Protein AF-A0A420TXI8-F1 (afdb_monomer)

Sequence (186 aa):
MAVLDEVPHVTARVRVAGELATEYDPLDDEEAVVKLDKEGTKIPRKVCYIESKSGAEFAIEIVVSDKYQPPNSHDSFIAEVYVDGERRRCKILDVPLSSKALQHEMIIPRTPSPEPSATTSIDASALSLLTESDIRRLALERLRDTQIKNEPSHVKREAEEASQSPRRWKFVRLDDGKEAVDLTDD

Nearest PDB structures (foldseek):
  3gw6-assembly2_C  TM=3.063E-01  e=5.609E+00  Escherichia phage K1F
  3gw6-assembly1_B  TM=3.129E-01  e=8.105E+00  Escherichia phage K1F

Structure (mmCIF, N/CA/C/O backbone):
data_AF-A0A420TXI8-F1
#
_entry.id   AF-A0A420TXI8-F1
#
loop_
_atom_site.group_PDB
_atom_site.id
_atom_site.type_symbol
_atom_site.label_atom_id
_atom_site.label_alt_id
_atom_site.label_comp_id
_atom_site.label_asym_id
_atom_site.label_entity_id
_atom_site.label_seq_id
_atom_site.pdbx_PDB_ins_code
_atom_site.Cartn_x
_atom_site.Cartn_y
_atom_site.Cartn_z
_atom_site.occupancy
_atom_site.B_iso_or_equiv
_atom_site.auth_seq_id
_atom_site.auth_comp_id
_atom_site.auth_asym_id
_atom_site.auth_atom_id
_atom_site.pdbx_PDB_model_num
ATOM 1 N N . MET A 1 1 ? -8.177 0.617 -3.787 1.00 46.66 1 MET A N 1
ATOM 2 C CA . MET A 1 1 ? -7.030 -0.306 -3.746 1.00 46.66 1 MET A CA 1
ATOM 3 C C . MET A 1 1 ? -5.786 0.400 -4.287 1.00 46.66 1 MET A C 1
ATOM 5 O O . MET A 1 1 ? -5.600 0.425 -5.503 1.00 46.66 1 MET A O 1
ATOM 9 N N . ALA A 1 2 ? -4.931 0.953 -3.415 1.00 51.12 2 ALA A N 1
ATOM 10 C CA . ALA A 1 2 ? -3.762 1.760 -3.786 1.00 51.12 2 ALA A CA 1
ATOM 11 C C . ALA A 1 2 ? -2.606 0.834 -4.167 1.00 51.12 2 ALA A C 1
ATOM 13 O O . ALA A 1 2 ? -1.442 1.049 -3.842 1.00 51.12 2 ALA A O 1
ATOM 14 N N . VAL A 1 3 ? -2.963 -0.256 -4.838 1.00 54.12 3 VAL A N 1
ATOM 15 C CA . VAL A 1 3 ? -2.037 -1.201 -5.410 1.00 54.12 3 VAL A CA 1
ATOM 16 C C . VAL A 1 3 ? -1.436 -0.518 -6.617 1.00 54.12 3 VAL A C 1
ATOM 18 O O . VAL A 1 3 ? -2.136 0.003 -7.490 1.00 54.12 3 VAL A O 1
ATOM 21 N N . LEU A 1 4 ? -0.115 -0.477 -6.593 1.00 64.69 4 LEU A N 1
ATOM 22 C CA . LEU A 1 4 ? 0.706 -0.112 -7.719 1.00 64.69 4 LEU A CA 1
ATOM 23 C C . LEU A 1 4 ? 0.706 -1.325 -8.658 1.00 64.69 4 LEU A C 1
ATOM 25 O O . LEU A 1 4 ? 1.579 -2.180 -8.561 1.00 64.69 4 LEU A O 1
ATOM 29 N N . ASP A 1 5 ? -0.308 -1.439 -9.519 1.00 64.69 5 ASP A N 1
ATOM 30 C CA . ASP A 1 5 ? -0.490 -2.617 -10.392 1.00 64.69 5 ASP A CA 1
ATOM 31 C C . ASP A 1 5 ? 0.726 -2.861 -11.308 1.00 64.69 5 ASP A C 1
ATOM 33 O O . ASP A 1 5 ? 0.992 -3.981 -11.737 1.00 64.69 5 ASP A O 1
ATOM 37 N N . GLU A 1 6 ? 1.496 -1.802 -11.562 1.00 69.06 6 GLU A N 1
ATOM 38 C CA . GLU A 1 6 ? 2.726 -1.802 -12.352 1.00 69.06 6 GLU A CA 1
ATOM 39 C C . GLU A 1 6 ? 3.913 -2.522 -11.666 1.00 69.06 6 GLU A C 1
ATOM 41 O O . GLU A 1 6 ? 4.904 -2.799 -12.341 1.00 69.06 6 GLU A O 1
ATOM 46 N N . VAL A 1 7 ? 3.838 -2.862 -10.366 1.00 77.31 7 VAL A N 1
ATOM 47 C CA . VAL A 1 7 ? 4.881 -3.633 -9.653 1.00 77.31 7 VAL A CA 1
ATOM 48 C C . VAL A 1 7 ? 4.298 -4.943 -9.108 1.00 77.31 7 VAL A C 1
ATOM 50 O O . VAL A 1 7 ? 3.746 -4.976 -8.004 1.00 77.31 7 VAL A O 1
ATOM 53 N N . PRO A 1 8 ? 4.433 -6.057 -9.853 1.00 79.94 8 PRO A N 1
ATOM 54 C CA . PRO A 1 8 ? 3.953 -7.360 -9.414 1.00 79.94 8 PRO A CA 1
ATOM 55 C C . PRO A 1 8 ? 4.546 -7.760 -8.061 1.00 79.94 8 PRO A C 1
ATOM 57 O O . PRO A 1 8 ? 5.698 -7.462 -7.758 1.00 79.94 8 PRO A O 1
ATOM 60 N N . HIS A 1 9 ? 3.768 -8.495 -7.264 1.00 83.69 9 HIS A N 1
ATOM 61 C CA . HIS A 1 9 ? 4.177 -9.036 -5.959 1.00 83.69 9 HIS A CA 1
ATOM 62 C C . HIS A 1 9 ? 4.432 -8.002 -4.851 1.00 83.69 9 HIS A C 1
ATOM 64 O O . HIS A 1 9 ? 4.707 -8.409 -3.723 1.00 83.69 9 HIS A O 1
ATOM 70 N N . VAL A 1 10 ? 4.262 -6.706 -5.122 1.00 83.25 10 VAL A N 1
ATOM 71 C CA . VAL A 1 10 ? 4.274 -5.643 -4.114 1.00 83.25 10 VAL A CA 1
ATOM 72 C C . VAL A 1 10 ? 2.895 -5.001 -4.062 1.00 83.25 10 VAL A C 1
ATOM 74 O O . VAL A 1 10 ? 2.328 -4.617 -5.078 1.00 83.25 10 VAL A O 1
ATOM 77 N N . THR A 1 11 ? 2.331 -4.879 -2.866 1.00 84.31 11 THR A N 1
ATOM 78 C CA . THR A 1 11 ? 1.041 -4.210 -2.665 1.00 84.31 11 THR A CA 1
ATOM 79 C C . THR A 1 11 ? 1.148 -3.200 -1.537 1.00 84.31 11 THR A C 1
ATOM 81 O O . THR A 1 11 ? 1.773 -3.476 -0.517 1.00 84.31 11 THR A O 1
ATOM 84 N N . ALA A 1 12 ? 0.527 -2.038 -1.719 1.00 84.75 12 ALA A N 1
ATOM 85 C CA . ALA A 1 12 ? 0.342 -1.036 -0.683 1.00 84.75 12 ALA A CA 1
ATOM 86 C C . ALA A 1 12 ? -1.161 -0.799 -0.501 1.00 84.75 12 ALA A C 1
ATOM 88 O O . ALA A 1 12 ? -1.912 -0.730 -1.475 1.00 84.75 12 ALA A O 1
ATOM 89 N N . ARG A 1 13 ? -1.623 -0.718 0.746 1.00 84.06 13 ARG A N 1
ATOM 90 C CA . ARG A 1 13 ? -3.026 -0.435 1.069 1.00 84.06 13 ARG A CA 1
ATOM 91 C C . ARG A 1 13 ? -3.135 0.423 2.312 1.00 84.06 13 ARG A C 1
ATOM 93 O O . ARG A 1 13 ? -2.302 0.332 3.208 1.00 84.06 13 ARG A O 1
ATOM 100 N N . VAL A 1 14 ? -4.195 1.216 2.374 1.00 86.50 14 VAL A N 1
ATOM 101 C CA . VAL A 1 14 ? -4.518 2.026 3.547 1.00 86.50 14 VAL A CA 1
ATOM 102 C C . VAL A 1 14 ? -5.767 1.466 4.203 1.00 86.50 14 VAL A C 1
ATOM 104 O O . VAL A 1 14 ? -6.730 1.102 3.527 1.00 86.50 14 VAL A O 1
ATOM 107 N N . ARG A 1 15 ? -5.739 1.382 5.528 1.00 87.00 15 ARG A N 1
ATOM 108 C CA . ARG A 1 15 ? -6.895 1.054 6.351 1.00 87.00 15 ARG A CA 1
ATOM 109 C C . ARG A 1 15 ? -7.275 2.237 7.207 1.00 87.00 15 ARG A C 1
ATOM 111 O O . ARG A 1 15 ? -6.387 2.870 7.759 1.00 87.00 15 ARG A O 1
ATOM 118 N N . VAL A 1 16 ? -8.566 2.489 7.362 1.00 87.88 16 VAL A N 1
ATOM 119 C CA . VAL A 1 16 ? -9.116 3.542 8.224 1.00 87.88 16 VAL A CA 1
ATOM 120 C C . VAL A 1 16 ? -10.099 2.883 9.182 1.00 87.88 16 VAL A C 1
ATOM 122 O O . VAL A 1 16 ? -10.986 2.149 8.752 1.00 87.88 16 VAL A O 1
ATOM 125 N N . ALA A 1 17 ? -9.920 3.095 10.487 1.00 86.31 17 ALA A N 1
ATOM 126 C CA . ALA A 1 17 ? -10.651 2.380 11.538 1.00 86.31 17 ALA A CA 1
ATOM 127 C C . ALA A 1 17 ? -10.559 0.838 11.416 1.00 86.31 17 ALA A C 1
ATOM 129 O O . ALA A 1 17 ? -11.496 0.119 11.752 1.00 86.31 17 ALA A O 1
ATOM 130 N N . GLY A 1 18 ? -9.436 0.320 10.902 1.00 82.94 18 GLY A N 1
ATOM 131 C CA . GLY A 1 18 ? -9.201 -1.116 10.693 1.00 82.94 18 GLY A CA 1
ATOM 132 C C . GLY A 1 18 ? -9.816 -1.710 9.416 1.00 82.94 18 GLY A C 1
ATOM 133 O O . GLY A 1 18 ? -9.449 -2.825 9.031 1.00 82.94 18 GLY A O 1
ATOM 134 N N . GLU A 1 19 ? -10.682 -0.972 8.723 1.00 87.00 19 GLU A N 1
ATOM 135 C CA . GLU A 1 19 ? -11.301 -1.373 7.455 1.00 87.00 19 GLU A CA 1
ATOM 136 C C . GLU A 1 19 ? -10.464 -0.904 6.264 1.00 87.00 19 GLU A C 1
ATOM 138 O O . GLU A 1 19 ? -9.793 0.122 6.339 1.00 87.00 19 GLU A O 1
ATOM 143 N N . LEU A 1 20 ? -10.493 -1.648 5.154 1.00 87.19 20 LEU A N 1
ATOM 144 C CA . LEU A 1 20 ? -9.838 -1.223 3.916 1.00 87.19 20 LEU A CA 1
ATOM 145 C C . LEU A 1 20 ? -10.478 0.078 3.420 1.00 87.19 20 LEU A C 1
ATOM 147 O O . LEU A 1 20 ? -11.698 0.148 3.287 1.00 87.19 20 LEU A O 1
ATOM 151 N N . ALA A 1 21 ? -9.658 1.088 3.149 1.00 87.81 21 ALA A N 1
ATOM 152 C CA . ALA A 1 21 ? -10.162 2.398 2.781 1.00 87.81 21 ALA A CA 1
ATOM 153 C C . ALA A 1 21 ? -10.680 2.441 1.332 1.00 87.81 21 ALA A C 1
ATOM 155 O O . ALA A 1 21 ? -10.133 1.785 0.437 1.00 87.81 21 ALA A O 1
ATOM 156 N N . THR A 1 22 ? -11.731 3.233 1.110 1.00 88.94 22 THR A N 1
ATOM 157 C CA . THR A 1 22 ? -12.269 3.528 -0.223 1.00 88.94 22 THR A CA 1
ATOM 158 C C . THR A 1 22 ? -11.335 4.486 -0.950 1.00 88.94 22 THR A C 1
ATOM 160 O O . THR A 1 22 ? -10.858 5.452 -0.354 1.00 88.94 22 THR A O 1
ATOM 163 N N . GLU A 1 23 ? -11.096 4.245 -2.237 1.00 88.50 23 GLU A N 1
ATOM 164 C CA . GLU A 1 23 ? -10.244 5.088 -3.072 1.00 88.50 23 GLU A CA 1
ATOM 165 C C . GLU A 1 23 ? -11.005 5.705 -4.228 1.00 88.50 23 GLU A C 1
ATOM 167 O O . GLU A 1 23 ? -11.898 5.076 -4.796 1.00 88.50 23 GLU A O 1
ATOM 172 N N . TYR A 1 24 ? -10.585 6.910 -4.587 1.00 87.31 24 TYR A N 1
ATOM 173 C CA . TYR A 1 24 ? -11.140 7.692 -5.675 1.00 87.31 24 TYR A CA 1
ATOM 174 C C . TYR A 1 24 ? -10.014 8.163 -6.584 1.00 87.31 24 TYR A C 1
ATOM 176 O O . TYR A 1 24 ? -8.952 8.586 -6.108 1.00 87.31 24 TYR A O 1
ATOM 184 N N . ASP A 1 25 ? -10.253 8.090 -7.888 1.00 85.50 25 ASP A N 1
ATOM 185 C CA . ASP A 1 25 ? -9.328 8.631 -8.871 1.00 85.50 25 ASP A CA 1
ATOM 186 C C . ASP A 1 25 ? -9.242 10.160 -8.730 1.00 85.50 25 ASP A C 1
ATOM 188 O O . ASP A 1 25 ? -10.227 10.810 -8.351 1.00 85.50 25 ASP A O 1
ATOM 192 N N . PRO A 1 26 ? -8.061 10.752 -8.975 1.00 82.69 26 PRO A N 1
ATOM 193 C CA . PRO A 1 26 ? -7.940 12.197 -9.054 1.00 82.69 26 PRO A CA 1
ATOM 194 C C . PRO A 1 26 ? -8.798 12.727 -10.209 1.00 82.69 26 PRO A C 1
ATOM 196 O O . PRO A 1 26 ? -9.009 12.035 -11.202 1.00 82.69 26 PRO A O 1
ATOM 199 N N . LEU A 1 27 ? -9.312 13.951 -10.071 1.00 80.44 27 LEU A N 1
ATOM 200 C CA . LEU A 1 27 ? -10.031 14.612 -11.162 1.00 80.44 27 LEU A CA 1
ATOM 201 C C . LEU A 1 27 ? -9.086 14.764 -12.369 1.00 80.44 27 LEU A C 1
ATOM 203 O O . LEU A 1 27 ? -7.900 15.033 -12.175 1.00 80.44 27 LEU A O 1
ATOM 207 N N . ASP A 1 28 ? -9.621 14.604 -13.587 1.00 68.75 28 ASP A N 1
ATOM 208 C CA . ASP A 1 28 ? -8.886 14.513 -14.870 1.00 68.75 28 ASP A CA 1
ATOM 209 C C . ASP A 1 28 ? -7.894 15.667 -15.151 1.00 68.75 28 ASP A C 1
ATOM 211 O O . ASP A 1 28 ? -7.064 15.571 -16.054 1.00 68.75 28 ASP A O 1
ATOM 215 N N . ASP A 1 29 ? -7.944 16.748 -14.373 1.00 59.34 29 ASP A N 1
ATOM 216 C CA . ASP A 1 29 ? -7.157 17.966 -14.565 1.00 59.34 29 ASP A CA 1
ATOM 217 C C . ASP A 1 29 ? -5.749 17.905 -13.934 1.00 59.34 29 ASP A C 1
ATOM 219 O O . ASP A 1 29 ? -4.924 18.793 -14.164 1.00 59.34 29 ASP A O 1
ATOM 223 N N . GLU A 1 30 ? -5.439 16.874 -13.139 1.00 59.09 30 GLU A N 1
ATOM 224 C CA . GLU A 1 30 ? -4.102 16.692 -12.566 1.00 59.09 30 GLU A CA 1
ATOM 225 C C . GLU A 1 30 ? -3.249 15.781 -13.459 1.00 59.09 30 GLU A C 1
ATOM 227 O O . GLU A 1 30 ? -3.180 14.567 -13.258 1.00 59.09 30 GLU A O 1
ATOM 232 N N . GLU A 1 31 ? -2.554 16.364 -14.447 1.00 56.09 31 GLU A N 1
ATOM 233 C CA . GLU A 1 31 ? -1.541 15.634 -15.216 1.00 56.09 31 GLU A CA 1
ATOM 234 C C . GLU A 1 31 ? -0.536 14.990 -14.249 1.00 56.09 31 GLU A C 1
ATOM 236 O O . GLU A 1 31 ? 0.259 15.657 -13.575 1.00 56.09 31 GLU A O 1
ATOM 241 N N . ALA A 1 32 ? -0.568 13.659 -14.160 1.00 59.66 32 ALA A N 1
ATOM 242 C CA . ALA A 1 32 ? 0.375 12.913 -13.355 1.00 59.66 32 ALA A CA 1
ATOM 243 C C . ALA A 1 32 ? 1.781 13.151 -13.915 1.00 59.66 32 ALA A C 1
ATOM 245 O O . ALA A 1 32 ? 2.172 12.533 -14.902 1.00 59.66 32 ALA A O 1
ATOM 246 N N . VAL A 1 33 ? 2.546 14.041 -13.272 1.00 62.84 33 VAL A N 1
ATOM 247 C CA . VAL A 1 33 ? 3.945 14.314 -13.624 1.00 62.84 33 VAL A CA 1
ATOM 248 C C . VAL A 1 33 ? 4.682 12.984 -13.771 1.00 62.84 33 VAL A C 1
ATOM 250 O O . VAL A 1 33 ? 4.873 12.252 -12.790 1.00 62.84 33 VAL A O 1
ATOM 253 N N . VAL A 1 34 ? 5.057 12.660 -15.010 1.00 67.38 34 VAL A N 1
ATOM 254 C CA . VAL A 1 34 ? 5.761 11.425 -15.344 1.00 67.38 34 VAL A CA 1
ATOM 255 C C . VAL A 1 34 ? 7.185 11.569 -14.832 1.00 67.38 34 VAL A C 1
ATOM 257 O O . VAL A 1 34 ? 7.982 12.337 -15.367 1.00 67.38 34 VAL A O 1
ATOM 260 N 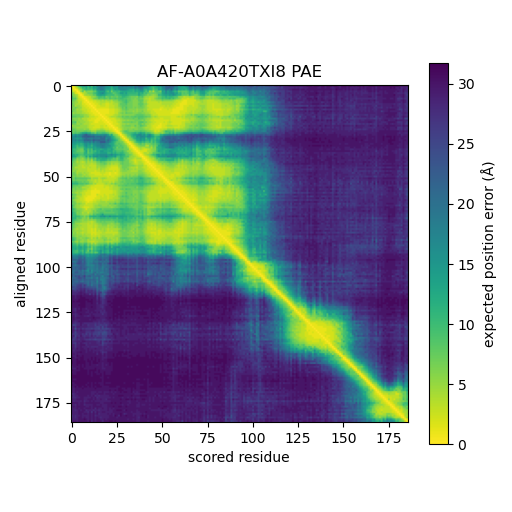N . LYS A 1 35 ? 7.501 10.849 -13.756 1.00 73.62 35 LYS A N 1
ATOM 261 C CA . LYS A 1 35 ? 8.871 10.758 -13.256 1.00 73.62 35 LYS A CA 1
ATOM 262 C C . LYS A 1 35 ? 9.590 9.656 -14.025 1.00 73.62 35 LYS A C 1
ATOM 264 O O . LYS A 1 35 ? 9.131 8.515 -14.039 1.00 73.62 35 LYS A O 1
ATOM 269 N N . LEU A 1 36 ? 10.698 10.021 -14.655 1.00 80.62 36 LEU A N 1
ATOM 270 C CA . LEU A 1 36 ? 11.619 9.083 -15.283 1.00 80.62 36 LEU A CA 1
ATOM 271 C C . LEU A 1 36 ? 12.820 8.858 -14.359 1.00 80.62 36 LEU A C 1
ATOM 273 O O . LEU A 1 36 ? 13.209 9.765 -1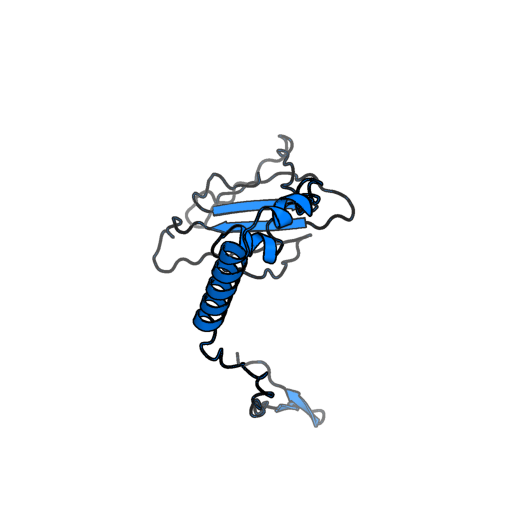3.616 1.00 80.62 36 LEU A O 1
ATOM 277 N N . ASP A 1 37 ? 13.387 7.657 -14.387 1.00 78.69 37 ASP A N 1
ATOM 278 C CA . ASP A 1 37 ? 14.686 7.387 -13.777 1.00 78.69 37 ASP A CA 1
ATOM 279 C C . ASP A 1 37 ? 15.836 7.973 -14.626 1.00 78.69 37 ASP A C 1
ATOM 281 O O . ASP A 1 37 ? 15.621 8.670 -15.622 1.00 78.69 37 ASP A O 1
ATOM 285 N N . LYS A 1 38 ? 17.082 7.723 -14.209 1.00 76.69 38 LYS A N 1
ATOM 286 C CA . LYS A 1 38 ? 18.282 8.235 -14.892 1.00 76.69 38 LYS A CA 1
ATOM 287 C C . LYS A 1 38 ? 18.458 7.657 -16.303 1.00 76.69 38 LYS A C 1
ATOM 289 O O . LYS A 1 38 ? 19.078 8.310 -17.139 1.00 76.69 38 LYS A O 1
ATOM 294 N N . GLU A 1 39 ? 17.897 6.481 -16.561 1.00 80.19 39 GLU A N 1
ATOM 295 C CA . GLU A 1 39 ? 17.899 5.784 -17.848 1.00 80.19 39 GLU A CA 1
ATOM 296 C C . GLU A 1 39 ? 16.697 6.163 -18.736 1.00 80.19 39 GLU A C 1
ATOM 298 O O . GLU A 1 39 ? 16.631 5.747 -19.894 1.00 80.19 39 GLU A O 1
ATOM 303 N N . GLY A 1 40 ? 15.765 6.984 -18.240 1.00 77.38 40 GLY A N 1
ATOM 304 C CA . GLY A 1 40 ? 14.564 7.385 -18.973 1.00 77.38 40 GLY A CA 1
ATOM 305 C C . GLY A 1 40 ? 13.391 6.406 -18.841 1.00 77.38 40 GLY A C 1
ATOM 306 O O . GLY A 1 40 ? 12.410 6.530 -19.574 1.00 77.38 40 GLY A O 1
ATOM 307 N N . THR A 1 41 ? 13.458 5.448 -17.917 1.00 79.00 41 THR A N 1
ATOM 308 C CA . THR A 1 41 ? 12.374 4.507 -17.612 1.00 79.00 41 THR A CA 1
ATOM 309 C C . THR A 1 41 ? 11.316 5.183 -16.749 1.00 79.00 41 THR A C 1
ATOM 311 O O . THR A 1 41 ? 11.631 5.858 -15.768 1.00 79.00 41 THR A O 1
ATOM 314 N N . LYS A 1 42 ? 10.035 4.979 -17.077 1.00 81.06 42 LYS A N 1
ATOM 315 C CA . LYS A 1 42 ? 8.910 5.438 -16.251 1.00 81.06 42 LYS A CA 1
ATOM 316 C C . LYS A 1 42 ? 8.984 4.783 -14.874 1.00 81.06 42 LYS A C 1
ATOM 318 O O . LYS A 1 42 ? 8.933 3.561 -14.778 1.00 81.06 42 LYS A O 1
ATOM 323 N N . ILE A 1 43 ? 9.039 5.597 -13.822 1.00 80.75 43 ILE A N 1
ATOM 324 C CA . ILE A 1 43 ? 8.922 5.123 -12.444 1.00 80.75 43 ILE A CA 1
ATOM 325 C C . ILE A 1 43 ? 7.436 4.874 -12.162 1.00 80.75 43 ILE A C 1
ATOM 327 O O . ILE A 1 43 ? 6.644 5.822 -12.252 1.00 80.75 43 ILE A O 1
ATOM 331 N N . PRO A 1 44 ? 7.041 3.639 -11.804 1.00 80.69 44 PRO A N 1
ATOM 332 C CA . PRO A 1 44 ? 5.667 3.334 -11.449 1.00 80.69 44 PRO A CA 1
ATOM 333 C C . PRO A 1 44 ? 5.134 4.244 -10.346 1.00 80.69 44 PRO A C 1
ATOM 335 O O . PRO A 1 44 ? 5.746 4.396 -9.286 1.00 80.69 44 PRO A O 1
ATOM 338 N N . ARG A 1 45 ? 3.980 4.869 -10.589 1.00 81.12 45 ARG A N 1
ATOM 339 C CA . ARG A 1 45 ? 3.353 5.806 -9.650 1.00 81.12 45 ARG A CA 1
ATOM 340 C C . ARG A 1 45 ? 1.836 5.704 -9.728 1.00 81.12 45 ARG A C 1
ATOM 342 O O . ARG A 1 45 ? 1.273 5.688 -10.816 1.00 81.12 45 ARG A O 1
ATOM 349 N N . LYS A 1 46 ? 1.189 5.731 -8.563 1.00 80.88 46 LYS A N 1
ATOM 350 C CA . LYS A 1 46 ? -0.262 5.857 -8.408 1.00 80.88 46 LYS A CA 1
ATOM 351 C C . LYS A 1 46 ? -0.576 7.024 -7.485 1.00 80.88 46 LYS A C 1
ATOM 353 O O . LYS A 1 46 ? 0.092 7.211 -6.469 1.00 80.88 46 LYS A O 1
ATOM 358 N N . VAL A 1 47 ? -1.564 7.818 -7.872 1.00 84.19 47 VAL A N 1
ATOM 359 C CA . VAL A 1 47 ? -2.103 8.934 -7.092 1.00 84.19 47 VAL A CA 1
ATOM 360 C C . VAL A 1 47 ? -3.598 8.704 -7.001 1.00 84.19 47 VAL A C 1
ATOM 362 O O . VAL A 1 47 ? -4.228 8.451 -8.021 1.00 84.19 47 VAL A O 1
ATOM 365 N N . CYS A 1 48 ? -4.144 8.746 -5.795 1.00 86.00 48 CYS A N 1
ATOM 366 C CA . CYS A 1 48 ? -5.568 8.589 -5.544 1.00 86.00 48 CYS A CA 1
ATOM 367 C C . CYS A 1 48 ? -5.931 9.301 -4.243 1.00 86.00 48 CYS A C 1
ATOM 369 O O . CYS A 1 48 ? -5.081 9.485 -3.365 1.00 86.00 48 CYS A O 1
ATOM 371 N N . TYR A 1 49 ? -7.201 9.653 -4.101 1.00 87.94 49 TYR A N 1
ATOM 372 C CA . TYR A 1 49 ? -7.756 10.107 -2.834 1.00 87.94 49 TYR A CA 1
ATOM 373 C C . TYR A 1 49 ? -8.294 8.923 -2.048 1.00 87.94 49 TYR A C 1
ATOM 375 O O . TYR A 1 49 ? -8.776 7.951 -2.624 1.00 87.94 49 TYR A O 1
ATOM 383 N N . ILE A 1 50 ? -8.212 9.010 -0.724 1.00 87.88 50 ILE A N 1
ATOM 384 C CA . ILE A 1 50 ? -8.675 7.968 0.187 1.00 87.88 50 ILE A CA 1
ATOM 385 C C . ILE A 1 50 ? -9.727 8.568 1.109 1.00 87.88 50 ILE A C 1
ATOM 387 O O . ILE A 1 50 ? -9.514 9.639 1.682 1.00 87.88 50 ILE A O 1
ATOM 391 N N . GLU A 1 51 ? -10.856 7.880 1.261 1.00 88.81 51 GLU A N 1
ATOM 392 C CA . GLU A 1 51 ? -11.881 8.277 2.222 1.00 88.81 51 GLU A CA 1
ATOM 393 C C . GLU A 1 51 ? -11.327 8.210 3.646 1.00 88.81 51 GLU A C 1
ATOM 395 O O . GLU A 1 51 ? -10.850 7.165 4.094 1.00 88.81 51 GLU A O 1
ATOM 400 N N . SER A 1 52 ? -11.407 9.321 4.374 1.00 86.12 52 SER A N 1
ATOM 401 C CA . SER A 1 52 ? -10.985 9.393 5.771 1.00 86.12 52 SER A CA 1
ATOM 402 C C . SER A 1 52 ? -12.186 9.503 6.708 1.00 86.12 52 SER A C 1
ATOM 404 O O . SER A 1 52 ? -13.264 9.964 6.334 1.00 86.12 52 SER A O 1
ATOM 406 N N . LYS A 1 53 ? -11.995 9.079 7.960 1.00 89.38 53 LYS A N 1
ATOM 407 C CA . LYS A 1 53 ? -12.969 9.239 9.046 1.00 89.38 53 LYS A CA 1
ATOM 408 C C . LYS A 1 53 ? -12.311 10.078 10.139 1.00 89.38 53 LYS A C 1
ATOM 410 O O . LYS A 1 53 ? -11.258 9.710 10.655 1.00 89.38 53 LYS A O 1
ATOM 415 N N . SER A 1 54 ? -12.909 11.220 10.480 1.00 91.44 54 SER A N 1
ATOM 416 C CA . SER A 1 54 ? -12.345 12.132 11.483 1.00 91.44 54 SER A CA 1
ATOM 417 C C . SER A 1 54 ? -12.178 11.437 12.837 1.00 91.44 54 SER A C 1
ATOM 419 O O . SER A 1 54 ? -13.107 10.799 13.326 1.00 91.44 54 SER A O 1
ATOM 421 N N . GLY A 1 55 ? -10.997 11.579 13.445 1.00 88.75 55 GLY A N 1
ATOM 422 C CA . GLY A 1 55 ? -10.656 10.955 14.728 1.00 88.75 55 GLY A CA 1
ATOM 423 C C . GLY A 1 55 ? -10.394 9.446 14.666 1.00 88.75 55 GLY A C 1
ATOM 424 O O . GLY A 1 55 ? -10.111 8.852 15.703 1.00 88.75 55 GLY A O 1
ATOM 425 N N . ALA A 1 56 ? -10.472 8.822 13.487 1.00 88.06 56 ALA A N 1
ATOM 426 C CA . ALA A 1 56 ? -10.136 7.416 13.318 1.00 88.06 56 ALA A CA 1
ATOM 427 C C . ALA A 1 56 ? -8.637 7.224 13.067 1.00 88.06 56 ALA A C 1
ATOM 429 O O . ALA A 1 56 ? -8.003 7.992 12.342 1.00 88.06 56 ALA A O 1
ATOM 430 N N . GLU A 1 57 ? -8.086 6.148 13.620 1.00 87.81 57 GLU A N 1
ATOM 431 C CA . GLU A 1 57 ? -6.734 5.707 13.294 1.00 87.81 57 GLU A CA 1
ATOM 432 C C . GLU A 1 57 ? -6.685 5.120 11.881 1.00 87.81 57 GLU A C 1
ATOM 434 O O . GLU A 1 57 ? -7.649 4.509 11.402 1.00 87.81 57 GLU A O 1
ATOM 439 N N . PHE A 1 58 ? -5.539 5.277 11.224 1.00 86.81 58 PHE A N 1
ATOM 440 C CA . PHE A 1 58 ? -5.269 4.652 9.940 1.00 86.81 58 PHE A CA 1
ATOM 441 C C . PHE A 1 58 ? -3.961 3.865 9.974 1.00 86.81 58 PHE A C 1
ATOM 443 O O . PHE A 1 58 ? -3.054 4.165 10.749 1.00 86.81 58 PHE A O 1
ATOM 450 N N . ALA A 1 59 ? -3.862 2.862 9.108 1.00 85.50 59 ALA A N 1
ATOM 451 C CA . ALA A 1 59 ? -2.663 2.057 8.921 1.00 85.50 59 ALA A CA 1
ATOM 452 C C . ALA A 1 59 ? -2.310 1.982 7.436 1.00 85.50 59 ALA A C 1
ATOM 454 O O . ALA A 1 59 ? -3.189 1.816 6.592 1.00 85.50 59 ALA A O 1
ATOM 455 N N . ILE A 1 60 ? -1.021 2.086 7.123 1.00 85.19 60 ILE A N 1
ATOM 456 C CA . ILE A 1 60 ? -0.484 1.847 5.781 1.00 85.19 60 ILE A CA 1
ATOM 457 C C . ILE A 1 60 ? 0.192 0.481 5.821 1.00 85.19 60 ILE A C 1
ATOM 459 O O . ILE A 1 60 ? 1.146 0.274 6.568 1.00 85.19 60 ILE A O 1
ATOM 463 N N . GLU A 1 61 ? -0.317 -0.455 5.032 1.00 82.88 61 GLU A N 1
ATOM 464 C CA . GLU A 1 61 ? 0.187 -1.819 4.956 1.00 82.88 61 GLU A CA 1
ATOM 465 C C . GLU A 1 61 ? 0.866 -2.035 3.612 1.00 82.88 61 GLU A C 1
ATOM 467 O O . GLU A 1 61 ? 0.243 -1.892 2.559 1.00 82.88 61 GLU A O 1
ATOM 472 N N . ILE A 1 62 ? 2.143 -2.402 3.665 1.00 83.50 62 ILE A N 1
ATOM 473 C CA . ILE A 1 62 ? 2.953 -2.730 2.497 1.00 83.50 62 ILE A CA 1
ATOM 474 C C . ILE A 1 62 ? 3.305 -4.206 2.605 1.00 83.50 62 ILE A C 1
ATOM 476 O O . ILE A 1 62 ? 3.885 -4.637 3.600 1.00 83.50 62 ILE A O 1
ATOM 480 N N . VAL A 1 63 ? 2.923 -4.984 1.598 1.00 83.88 63 VAL A N 1
ATOM 481 C CA . VAL A 1 63 ? 3.165 -6.425 1.548 1.00 83.88 63 VAL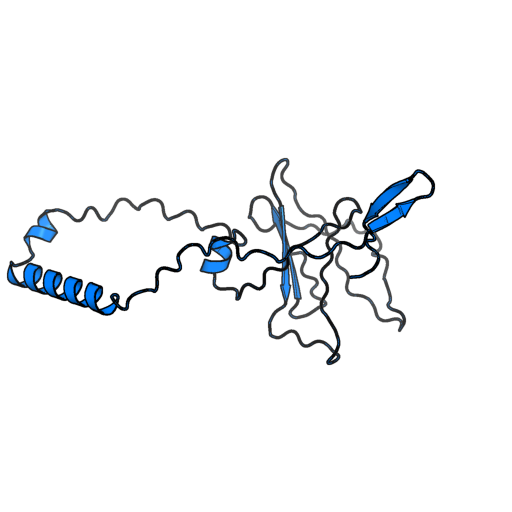 A CA 1
ATOM 482 C C . VAL A 1 63 ? 3.991 -6.734 0.313 1.00 83.88 63 VAL A C 1
ATOM 484 O O . VAL A 1 63 ? 3.566 -6.451 -0.808 1.00 83.88 63 VAL A O 1
ATOM 487 N N . VAL A 1 64 ? 5.150 -7.346 0.539 1.00 83.88 64 VAL A N 1
ATOM 488 C CA . VAL A 1 64 ? 6.018 -7.906 -0.498 1.00 83.88 64 VAL A CA 1
ATOM 489 C C . VAL A 1 64 ? 5.876 -9.422 -0.432 1.00 83.88 64 VAL A C 1
ATOM 491 O O . VAL A 1 64 ? 6.116 -10.026 0.612 1.00 83.88 64 VAL A O 1
ATOM 494 N N . SER A 1 65 ? 5.421 -10.041 -1.518 1.00 83.94 65 SER A N 1
ATOM 495 C CA . SER A 1 65 ? 5.327 -11.499 -1.605 1.00 83.94 65 SER A CA 1
ATOM 496 C C . SER A 1 65 ? 6.716 -12.110 -1.764 1.00 83.94 65 SER A C 1
ATOM 498 O O . SER A 1 65 ? 7.586 -11.562 -2.429 1.00 83.94 65 SER A O 1
ATOM 500 N N . ASP A 1 66 ? 6.877 -13.307 -1.213 1.00 82.44 66 ASP A N 1
ATOM 501 C CA . ASP A 1 66 ? 7.991 -14.236 -1.431 1.00 82.44 66 ASP A CA 1
ATOM 502 C C . ASP A 1 66 ? 8.332 -14.508 -2.909 1.00 82.44 66 ASP A C 1
ATOM 504 O O . ASP A 1 66 ? 9.453 -14.893 -3.230 1.00 82.44 66 ASP A O 1
ATOM 508 N N . LYS A 1 67 ? 7.375 -14.304 -3.819 1.00 85.50 67 LYS A N 1
ATOM 509 C CA . LYS A 1 67 ? 7.562 -14.434 -5.269 1.00 85.50 67 LYS A CA 1
ATOM 510 C C . LYS A 1 67 ? 8.219 -13.213 -5.906 1.00 85.50 67 LYS A C 1
ATOM 512 O O . LYS A 1 67 ? 8.579 -13.279 -7.079 1.00 85.50 67 LYS A O 1
ATOM 517 N N . TYR A 1 68 ? 8.344 -12.107 -5.176 1.00 84.44 68 TYR A N 1
ATOM 518 C CA . TYR A 1 68 ? 9.045 -10.931 -5.665 1.00 84.44 68 TYR A CA 1
ATOM 519 C C . TYR A 1 68 ? 10.527 -11.265 -5.855 1.00 84.44 68 TYR A C 1
ATOM 521 O O . TYR A 1 68 ? 11.226 -11.605 -4.902 1.00 84.44 68 TYR A O 1
ATOM 529 N N . GLN A 1 69 ? 10.998 -11.167 -7.096 1.00 81.88 69 GLN A N 1
ATOM 530 C CA . GLN A 1 69 ? 12.405 -11.343 -7.430 1.00 81.88 69 GLN A CA 1
ATOM 531 C C . GLN A 1 69 ? 12.996 -9.980 -7.786 1.00 81.88 69 GLN A C 1
ATOM 533 O O . GLN A 1 69 ? 12.586 -9.402 -8.797 1.00 81.88 69 GLN A O 1
ATOM 538 N N . PRO A 1 70 ? 13.928 -9.443 -6.977 1.00 80.31 70 PRO A N 1
ATOM 539 C CA . PRO A 1 70 ? 14.647 -8.243 -7.363 1.00 80.31 70 PRO A CA 1
ATOM 540 C C . PRO A 1 70 ? 15.397 -8.468 -8.689 1.00 80.31 70 PRO A C 1
ATOM 542 O O . PRO A 1 70 ? 15.931 -9.562 -8.895 1.00 80.31 70 PRO A O 1
ATOM 545 N N . PRO A 1 71 ? 15.471 -7.459 -9.577 1.00 80.38 71 PRO A N 1
ATOM 546 C CA . PRO A 1 71 ? 16.187 -7.573 -10.847 1.00 80.38 71 PRO A CA 1
ATOM 547 C C . PRO A 1 71 ? 17.661 -7.968 -10.685 1.00 80.38 71 PRO A C 1
ATOM 549 O O . PRO A 1 71 ? 18.168 -8.760 -11.480 1.00 80.38 71 PRO A O 1
ATOM 552 N N . ASN A 1 72 ? 18.337 -7.457 -9.648 1.00 81.50 72 ASN A N 1
ATOM 553 C CA . ASN A 1 72 ? 19.728 -7.785 -9.339 1.00 81.50 72 ASN A CA 1
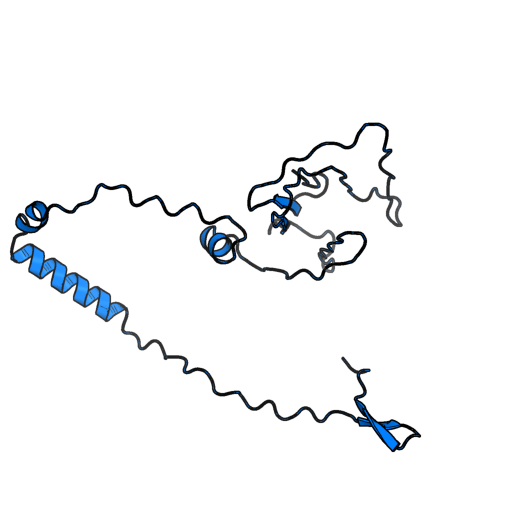ATOM 554 C C . ASN A 1 72 ? 19.888 -8.412 -7.948 1.00 81.50 72 ASN A C 1
ATOM 556 O O . ASN A 1 72 ? 19.142 -8.136 -7.011 1.00 81.50 72 ASN A O 1
ATOM 560 N N . SER A 1 73 ? 20.952 -9.202 -7.777 1.00 79.25 73 SER A N 1
ATOM 561 C CA . SER A 1 73 ? 21.275 -9.921 -6.532 1.00 79.25 73 SER A CA 1
ATOM 562 C C . SER A 1 73 ? 21.610 -9.030 -5.330 1.00 79.25 73 SER A C 1
ATOM 564 O O . SER A 1 73 ? 21.730 -9.533 -4.215 1.00 79.25 73 SER A O 1
ATOM 566 N N . HIS A 1 74 ? 21.802 -7.731 -5.552 1.00 81.19 74 HIS A N 1
ATOM 567 C CA . HIS A 1 74 ? 22.138 -6.748 -4.520 1.00 81.19 74 HIS A CA 1
ATOM 568 C C . HIS A 1 74 ? 21.083 -5.650 -4.383 1.00 81.19 74 HIS A C 1
ATOM 570 O O . HIS A 1 74 ? 21.308 -4.684 -3.652 1.00 81.19 74 HIS A O 1
ATOM 576 N N . ASP A 1 75 ? 19.946 -5.788 -5.065 1.00 81.81 75 ASP A N 1
ATOM 577 C CA . ASP A 1 75 ? 18.865 -4.829 -4.907 1.00 81.81 75 ASP A CA 1
ATOM 578 C C . ASP A 1 75 ? 18.192 -5.037 -3.549 1.00 81.81 75 ASP A C 1
ATOM 580 O O . ASP A 1 75 ? 17.991 -6.160 -3.076 1.00 81.81 75 ASP A O 1
ATOM 584 N N . SER A 1 76 ? 17.839 -3.926 -2.915 1.00 76.56 76 SER A N 1
ATOM 585 C CA . SER A 1 76 ? 17.136 -3.899 -1.641 1.00 76.56 76 SER A CA 1
ATOM 586 C C . SER A 1 76 ? 15.753 -3.284 -1.812 1.00 76.56 76 SER A C 1
ATOM 588 O O . SER A 1 76 ? 15.516 -2.449 -2.686 1.00 76.56 76 SER A O 1
ATOM 590 N N . PHE A 1 77 ? 14.819 -3.712 -0.966 1.00 78.88 77 PHE A N 1
ATOM 591 C CA . PHE A 1 77 ? 13.500 -3.103 -0.876 1.00 78.88 77 PHE A CA 1
ATOM 592 C C . PHE A 1 77 ? 13.478 -2.121 0.292 1.00 78.88 77 PHE A C 1
ATOM 594 O O . PHE A 1 77 ? 13.799 -2.485 1.425 1.00 78.88 77 PHE A O 1
ATOM 601 N N . ILE A 1 78 ? 13.079 -0.883 0.018 1.00 82.06 78 ILE A N 1
ATOM 602 C CA . ILE A 1 78 ? 12.932 0.166 1.025 1.00 82.06 78 ILE A CA 1
ATOM 603 C C . ILE A 1 78 ? 11.512 0.716 0.916 1.00 82.06 78 ILE A C 1
ATOM 605 O O . ILE A 1 78 ? 11.054 1.066 -0.169 1.00 82.06 78 ILE A O 1
ATOM 609 N N . ALA A 1 79 ? 10.825 0.799 2.052 1.00 82.50 79 ALA A N 1
ATOM 610 C CA . ALA A 1 79 ? 9.538 1.464 2.171 1.00 82.50 79 ALA A CA 1
ATOM 611 C C . ALA A 1 79 ? 9.697 2.736 3.004 1.00 82.50 79 ALA A C 1
ATOM 613 O O . ALA A 1 79 ? 10.145 2.683 4.150 1.00 82.50 79 ALA A O 1
ATOM 614 N N . GLU A 1 80 ? 9.294 3.870 2.438 1.00 86.88 80 GLU A N 1
ATOM 615 C CA . GLU A 1 80 ? 9.288 5.160 3.120 1.00 86.88 80 GLU A CA 1
ATOM 616 C C . GLU A 1 80 ? 7.874 5.730 3.123 1.00 86.88 80 GLU A C 1
ATOM 618 O O . GLU A 1 80 ? 7.187 5.746 2.102 1.00 86.88 80 GLU A O 1
ATOM 623 N N . VAL A 1 81 ? 7.435 6.204 4.286 1.00 86.25 81 VAL A N 1
ATOM 624 C CA . VAL A 1 81 ? 6.110 6.796 4.461 1.00 86.25 81 VAL A CA 1
ATOM 625 C C . VAL A 1 81 ? 6.278 8.258 4.829 1.00 86.25 81 VAL A C 1
ATOM 627 O O . VAL A 1 81 ? 7.022 8.591 5.752 1.00 86.25 81 VAL A O 1
ATOM 630 N N . TYR A 1 82 ? 5.555 9.123 4.126 1.00 89.00 82 TYR A N 1
ATOM 631 C CA . TYR A 1 82 ? 5.508 10.554 4.388 1.00 89.00 82 TYR A CA 1
ATOM 632 C C . TYR A 1 82 ? 4.078 10.952 4.736 1.00 89.00 82 TYR A C 1
ATOM 634 O O . TYR A 1 82 ? 3.142 10.559 4.043 1.00 89.00 82 TYR A O 1
ATOM 642 N N . VAL A 1 83 ? 3.917 11.726 5.805 1.00 87.31 83 VAL A N 1
ATOM 643 C CA . VAL A 1 83 ? 2.632 12.298 6.226 1.00 87.31 83 VAL A CA 1
ATOM 644 C C . VAL A 1 83 ? 2.842 13.796 6.368 1.00 87.31 83 VAL A C 1
ATOM 646 O O . VAL A 1 83 ? 3.769 14.211 7.059 1.00 87.31 83 VAL A O 1
ATOM 649 N N . ASP A 1 84 ? 2.028 14.590 5.677 1.00 89.25 84 ASP A N 1
ATOM 650 C CA . ASP A 1 84 ? 2.135 16.057 5.634 1.00 89.25 84 ASP A CA 1
ATOM 651 C C . ASP A 1 84 ? 3.524 16.563 5.198 1.00 89.25 84 ASP A C 1
ATOM 653 O O . ASP A 1 84 ? 4.025 17.580 5.665 1.00 89.25 84 ASP A O 1
ATOM 657 N N . GLY A 1 85 ? 4.181 15.818 4.303 1.00 88.56 85 GLY A N 1
ATOM 658 C CA . GLY A 1 85 ? 5.535 16.118 3.827 1.00 88.56 85 GLY A CA 1
ATOM 659 C C . GLY A 1 85 ? 6.659 15.666 4.766 1.00 88.56 85 GLY A C 1
ATOM 660 O O . GLY A 1 85 ? 7.824 15.699 4.375 1.00 88.56 85 GLY A O 1
ATOM 661 N N . GLU A 1 86 ? 6.344 15.172 5.965 1.00 91.12 86 GLU A N 1
ATOM 662 C CA . GLU A 1 86 ? 7.337 14.670 6.912 1.00 91.12 86 GLU A CA 1
ATOM 663 C C . GLU A 1 86 ? 7.504 13.154 6.830 1.00 91.12 86 GLU A C 1
ATOM 665 O O . GLU A 1 86 ? 6.534 12.394 6.883 1.00 91.12 86 GLU A O 1
ATOM 670 N N . ARG A 1 87 ? 8.759 12.693 6.788 1.00 88.56 87 ARG A N 1
ATOM 671 C CA . ARG A 1 87 ? 9.072 11.262 6.821 1.00 88.56 87 ARG A CA 1
ATOM 672 C C . ARG A 1 87 ? 8.719 10.675 8.186 1.00 88.56 87 ARG A C 1
ATOM 674 O O . ARG A 1 87 ? 9.235 11.105 9.220 1.00 88.56 87 ARG A O 1
ATOM 681 N N . ARG A 1 88 ? 7.881 9.644 8.197 1.00 87.50 88 ARG A N 1
ATOM 682 C CA . ARG A 1 88 ? 7.534 8.879 9.396 1.00 87.50 88 ARG A CA 1
ATOM 683 C C . ARG A 1 88 ? 8.426 7.647 9.492 1.00 87.50 88 ARG A C 1
ATOM 685 O O . ARG A 1 88 ? 8.678 6.960 8.506 1.00 87.50 88 ARG A O 1
ATOM 692 N N . ARG A 1 89 ? 8.924 7.363 10.699 1.00 74.44 89 ARG A N 1
ATOM 693 C CA . ARG A 1 89 ? 9.649 6.116 10.967 1.00 74.44 89 ARG A CA 1
ATOM 694 C C . ARG A 1 89 ? 8.644 4.972 11.037 1.00 74.44 89 ARG A C 1
ATOM 696 O O . ARG A 1 89 ? 7.767 4.978 11.894 1.00 74.44 89 ARG A O 1
ATOM 703 N N . CYS A 1 90 ? 8.792 4.002 10.149 1.00 66.75 90 CYS A N 1
ATOM 704 C CA . CYS A 1 90 ? 8.003 2.778 10.125 1.00 66.75 90 CYS A CA 1
ATOM 705 C C . CYS A 1 90 ? 8.748 1.634 10.830 1.00 66.75 90 CYS A C 1
ATOM 707 O O . CYS A 1 90 ? 9.978 1.571 10.812 1.00 66.75 90 CYS A O 1
ATOM 709 N N . LYS A 1 91 ? 7.997 0.730 11.467 1.00 66.75 91 LYS A N 1
ATOM 710 C CA . LYS A 1 91 ? 8.515 -0.558 11.945 1.00 66.75 91 LYS A CA 1
ATOM 711 C C . LYS A 1 91 ? 8.243 -1.603 10.869 1.00 66.75 91 LYS A C 1
ATOM 713 O O . LYS A 1 91 ? 7.107 -1.721 10.419 1.00 66.75 91 LYS A O 1
ATOM 718 N N . ILE A 1 92 ? 9.272 -2.344 10.471 1.00 65.31 92 ILE A N 1
ATOM 719 C CA . ILE A 1 92 ? 9.113 -3.498 9.585 1.00 65.31 92 ILE A CA 1
ATOM 720 C C . ILE A 1 92 ? 8.658 -4.666 10.454 1.00 65.31 92 ILE A C 1
ATOM 722 O O . ILE A 1 92 ? 9.326 -5.012 11.428 1.00 65.31 92 ILE A O 1
ATOM 726 N N . LEU A 1 93 ? 7.506 -5.238 10.121 1.00 63.59 93 LEU A N 1
ATOM 727 C CA . LEU A 1 93 ? 6.992 -6.432 10.776 1.00 63.59 93 LEU A CA 1
ATOM 728 C C . LEU A 1 93 ? 7.268 -7.618 9.851 1.00 63.59 93 LEU A C 1
ATOM 730 O O . LEU A 1 93 ? 6.614 -7.762 8.821 1.00 63.59 93 LEU A O 1
ATOM 734 N N . ASP A 1 94 ? 8.253 -8.443 10.203 1.00 55.44 94 ASP A N 1
ATOM 735 C CA . ASP A 1 94 ? 8.544 -9.693 9.495 1.00 55.44 94 ASP A CA 1
ATOM 736 C C . ASP A 1 94 ? 7.605 -10.790 10.012 1.00 55.44 94 ASP A C 1
ATOM 738 O O . ASP A 1 94 ? 7.950 -11.607 10.868 1.00 55.44 94 ASP A O 1
ATOM 742 N N . VAL A 1 95 ? 6.340 -10.713 9.592 1.00 56.34 95 VAL A N 1
ATOM 743 C CA . VAL A 1 95 ? 5.306 -11.668 9.997 1.00 56.34 95 VAL A CA 1
ATOM 744 C C . VAL A 1 95 ? 5.055 -12.625 8.835 1.00 56.34 95 VAL A C 1
ATOM 746 O O . VAL A 1 95 ? 4.495 -12.193 7.823 1.00 56.34 95 VAL A O 1
ATOM 749 N N . PRO A 1 96 ? 5.368 -13.933 8.951 1.00 51.00 96 PRO A N 1
ATOM 750 C CA . PRO A 1 96 ? 4.761 -14.909 8.061 1.00 51.00 96 PRO A CA 1
ATOM 751 C C . PRO A 1 96 ? 3.250 -14.787 8.266 1.00 51.00 96 PRO A C 1
ATOM 753 O O . PRO A 1 96 ? 2.771 -14.925 9.393 1.00 51.00 96 PRO A O 1
ATOM 756 N N . LEU A 1 97 ? 2.519 -14.444 7.201 1.00 55.84 97 LEU A N 1
ATOM 757 C CA . LEU A 1 97 ? 1.094 -14.084 7.200 1.00 55.84 97 LEU A CA 1
ATOM 758 C C . LEU A 1 97 ? 0.191 -15.280 7.591 1.00 55.84 97 LEU A C 1
ATOM 760 O O . LEU A 1 97 ? -0.663 -15.723 6.830 1.00 55.84 97 LEU A O 1
ATOM 764 N N . SER A 1 98 ? 0.350 -15.830 8.792 1.00 58.28 98 SER A N 1
ATOM 765 C CA . SER A 1 98 ? -0.677 -16.627 9.447 1.00 58.28 98 SER A CA 1
ATOM 766 C C . SER A 1 98 ? -1.742 -15.662 9.947 1.00 58.28 98 SER A C 1
ATOM 768 O O . SER A 1 98 ? -1.445 -14.745 10.716 1.00 58.28 98 SER A O 1
ATOM 770 N N . SER A 1 99 ? -2.998 -15.879 9.547 1.00 60.25 99 SER A N 1
ATOM 771 C CA . SER A 1 99 ? -4.144 -15.048 9.950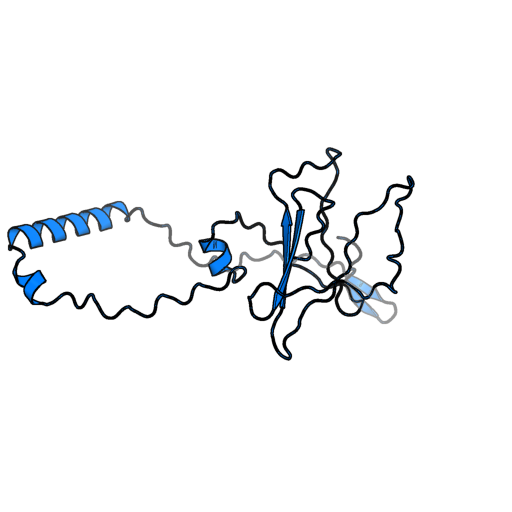 1.00 60.25 99 SER A CA 1
ATOM 772 C C . SER A 1 99 ? -4.194 -14.792 11.462 1.00 60.25 99 SER A C 1
ATOM 774 O O . SER A 1 99 ? -4.620 -13.723 11.884 1.00 60.25 99 SER A O 1
ATOM 776 N N . LYS A 1 100 ? -3.740 -15.745 12.287 1.00 57.06 100 LYS A N 1
ATOM 777 C CA . LYS A 1 100 ? -3.690 -15.597 13.749 1.00 57.06 100 LYS A CA 1
ATOM 778 C C . LYS A 1 100 ? -2.621 -14.612 14.226 1.00 57.06 100 LYS A C 1
ATOM 780 O O . LYS A 1 100 ? -2.886 -13.860 15.157 1.00 57.06 100 LYS A O 1
ATOM 785 N N . ALA A 1 101 ? -1.438 -14.610 13.613 1.00 58.19 101 ALA A N 1
ATOM 786 C CA . ALA A 1 101 ? -0.358 -13.698 13.991 1.00 58.19 101 ALA A CA 1
ATOM 787 C C . ALA A 1 101 ? -0.736 -12.246 13.660 1.00 58.19 101 ALA A C 1
ATOM 789 O O . ALA A 1 101 ? -0.594 -11.357 14.491 1.00 58.19 101 ALA A O 1
ATOM 790 N N . LEU A 1 102 ? -1.355 -12.032 12.497 1.00 61.91 102 LEU A N 1
ATOM 791 C CA . LEU A 1 102 ? -1.829 -10.715 12.064 1.00 61.91 102 LEU A CA 1
ATOM 792 C C . LEU A 1 102 ? -2.998 -10.184 12.907 1.00 61.91 102 LEU A C 1
ATOM 794 O O . LEU A 1 102 ? -3.115 -8.978 13.095 1.00 61.91 102 LEU A O 1
ATOM 798 N N . GLN A 1 103 ? -3.854 -11.069 13.426 1.00 61.03 103 GLN A N 1
ATOM 799 C CA . GLN A 1 103 ? -4.901 -10.710 14.390 1.00 61.03 103 GLN A CA 1
ATOM 800 C C . GLN A 1 103 ? -4.344 -10.393 15.784 1.00 61.03 103 GLN A C 1
ATOM 802 O O . GLN A 1 103 ? -4.933 -9.605 16.531 1.00 61.03 103 GLN A O 1
ATOM 807 N N . HIS A 1 104 ? -3.235 -11.029 16.174 1.00 57.22 104 HIS A N 1
ATOM 808 C CA . HIS A 1 104 ? -2.574 -10.749 17.446 1.00 57.22 104 HIS A CA 1
ATOM 809 C C . HIS A 1 104 ? -1.903 -9.373 17.421 1.00 57.22 104 HIS A C 1
ATOM 811 O O . HIS A 1 104 ? -2.155 -8.577 18.322 1.00 57.22 104 HIS A O 1
ATOM 817 N N . GLU A 1 105 ? -1.176 -9.084 16.339 1.00 60.81 105 GLU A N 1
ATOM 818 C CA . GLU A 1 105 ? -0.490 -7.813 16.054 1.00 60.81 105 GLU A CA 1
ATOM 819 C C . GLU A 1 105 ? -1.436 -6.696 15.558 1.00 60.81 105 GLU A C 1
ATOM 821 O O . GLU A 1 105 ? -0.981 -5.627 15.168 1.00 60.81 105 GLU A O 1
ATOM 826 N N . MET A 1 106 ? -2.758 -6.927 15.554 1.00 57.41 106 MET A N 1
ATOM 827 C CA . MET A 1 106 ? -3.798 -5.954 15.162 1.00 57.41 106 MET A CA 1
ATOM 828 C C . MET A 1 106 ? -3.706 -5.418 13.716 1.00 57.41 106 MET A C 1
ATOM 830 O O . MET A 1 106 ? -4.344 -4.425 13.379 1.00 57.41 106 MET A O 1
ATOM 834 N N . ILE A 1 107 ? -2.982 -6.102 12.830 1.00 63.12 107 ILE A N 1
ATOM 835 C CA . ILE A 1 107 ? -2.908 -5.795 11.389 1.00 63.12 107 ILE A CA 1
ATOM 836 C C . ILE A 1 107 ? -4.215 -6.220 10.691 1.00 63.12 107 ILE A C 1
ATOM 838 O O . ILE A 1 107 ? -4.759 -5.552 9.810 1.00 63.12 107 ILE A O 1
ATOM 842 N N . ILE A 1 108 ? -4.786 -7.347 11.115 1.00 57.88 108 ILE A N 1
ATOM 843 C CA . ILE A 1 108 ? -6.147 -7.745 10.745 1.00 57.88 108 ILE A CA 1
ATOM 844 C C . ILE A 1 108 ? -7.036 -7.473 11.963 1.00 57.88 108 ILE A C 1
ATOM 846 O O . ILE A 1 108 ? -6.715 -7.992 13.036 1.00 57.88 108 ILE A O 1
ATOM 850 N N . PRO A 1 109 ? -8.137 -6.701 11.831 1.00 53.00 109 PRO A N 1
ATOM 851 C CA . PRO A 1 109 ? -9.146 -6.582 12.865 1.00 53.00 109 PRO A CA 1
ATOM 852 C C . PRO A 1 109 ? -9.463 -7.969 13.382 1.00 53.00 109 PRO A C 1
ATOM 854 O O . PRO A 1 109 ? -9.737 -8.885 12.599 1.00 53.00 109 PRO A O 1
ATOM 857 N N . ARG A 1 110 ? -9.392 -8.146 14.699 1.00 51.38 110 ARG A N 1
ATOM 858 C CA . ARG A 1 110 ? -9.882 -9.383 15.290 1.00 51.38 110 ARG A CA 1
ATOM 859 C C . ARG A 1 110 ? -11.316 -9.522 14.815 1.00 51.38 110 ARG A C 1
ATOM 861 O O . ARG A 1 110 ? -12.115 -8.609 15.021 1.00 51.38 110 ARG A O 1
ATOM 868 N N . THR A 1 111 ? -11.615 -10.635 14.143 1.00 58.12 111 THR A N 1
ATOM 869 C CA . THR A 1 111 ? -13.007 -11.015 13.920 1.00 58.12 111 THR A CA 1
ATOM 870 C C . THR A 1 111 ? -13.679 -10.868 15.277 1.00 58.12 111 THR A C 1
ATOM 872 O O . THR A 1 111 ? -13.107 -11.407 16.238 1.00 58.12 111 THR A O 1
ATOM 875 N N . PRO A 1 112 ? -14.780 -10.098 15.402 1.00 53.69 112 PRO A N 1
ATOM 876 C CA . PRO A 1 112 ? -15.477 -10.014 16.672 1.00 53.69 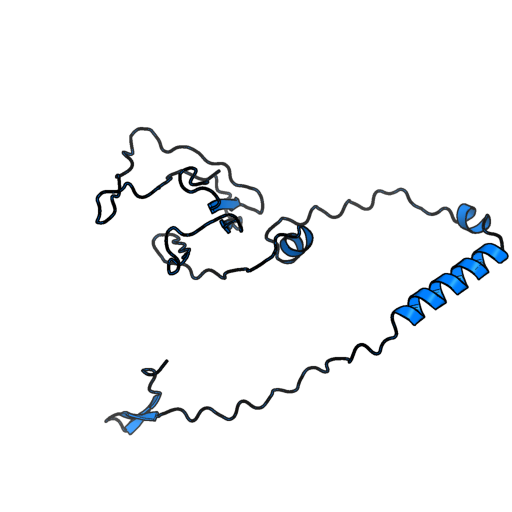112 PRO A CA 1
ATOM 877 C C . PRO A 1 112 ? -15.656 -11.453 17.124 1.00 53.69 112 PRO A C 1
ATOM 879 O O . PRO A 1 112 ? -16.121 -12.287 16.339 1.00 53.69 112 PRO A O 1
ATOM 882 N N . SER A 1 113 ? -15.116 -11.767 18.310 1.00 47.78 113 SER A N 1
ATOM 883 C CA . SER A 1 113 ? -15.275 -13.094 18.894 1.00 47.78 113 SER A CA 1
ATOM 884 C C . SER A 1 113 ? -16.744 -13.420 18.714 1.00 47.78 113 SER A C 1
ATOM 886 O O . SER A 1 113 ? -17.537 -12.559 19.111 1.00 47.78 113 SER A O 1
ATOM 888 N N . PRO A 1 114 ? -17.104 -14.544 18.057 1.00 50.03 114 PRO A N 1
ATOM 889 C CA . PRO A 1 114 ? -18.503 -14.866 17.849 1.00 50.03 114 PRO A CA 1
ATOM 890 C C . PRO A 1 114 ? -19.170 -14.652 19.195 1.00 50.03 114 PRO A C 1
ATOM 892 O O . PRO A 1 114 ? -18.703 -15.211 20.198 1.00 50.03 114 PRO A O 1
ATOM 895 N N . GLU A 1 115 ? -20.141 -13.730 19.232 1.00 49.56 115 GLU A N 1
ATOM 896 C CA . GLU A 1 115 ? -20.960 -13.545 20.420 1.00 49.56 115 GLU A CA 1
ATOM 897 C C . GLU A 1 115 ? -21.336 -14.952 20.845 1.00 49.56 115 GLU A C 1
ATOM 899 O O . GLU A 1 115 ? -21.713 -15.724 19.951 1.00 49.56 115 GLU A O 1
ATOM 904 N N . PRO A 1 116 ? -21.097 -15.335 22.114 1.00 48.78 116 PRO A N 1
ATOM 905 C CA . PRO A 1 116 ? -21.258 -16.709 22.544 1.00 48.78 116 PRO A CA 1
ATOM 906 C C . PRO A 1 116 ? -22.659 -17.110 22.130 1.00 48.78 116 PRO A C 1
ATOM 908 O O . PRO A 1 116 ? -23.638 -16.669 22.729 1.00 48.78 116 PRO A O 1
ATOM 911 N N . SER A 1 117 ? -22.743 -17.856 21.025 1.00 45.22 117 SER A N 1
ATOM 912 C CA . SER A 1 117 ? -24.014 -18.256 20.469 1.00 45.22 117 SER A CA 1
ATOM 913 C C . SER A 1 117 ? -24.594 -19.093 21.577 1.00 45.22 117 SER A C 1
ATOM 915 O O . SER A 1 117 ? -23.995 -20.091 21.988 1.00 45.22 117 SER A O 1
ATOM 917 N N . ALA A 1 118 ? -25.661 -18.574 22.167 1.00 50.75 118 ALA A N 1
ATOM 918 C CA . ALA A 1 118 ? -26.329 -19.161 23.298 1.00 50.75 118 ALA A CA 1
ATOM 919 C C . ALA A 1 118 ? -26.964 -20.477 22.844 1.00 50.75 118 ALA A C 1
ATOM 921 O O . ALA A 1 118 ? -28.157 -20.519 22.612 1.00 50.75 118 ALA A O 1
ATOM 922 N N . THR A 1 119 ? -26.156 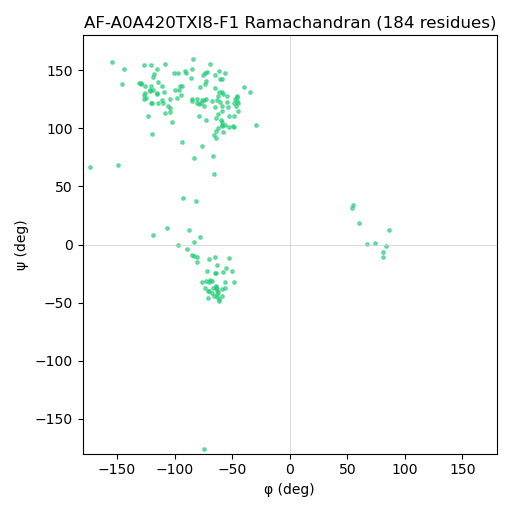-21.525 22.674 1.00 47.03 119 THR A N 1
ATOM 923 C CA . THR A 1 119 ? -26.548 -22.920 22.441 1.00 47.03 119 THR A CA 1
ATOM 924 C C . THR A 1 119 ? -25.305 -23.815 22.471 1.00 47.03 119 THR A C 1
ATOM 926 O O . THR A 1 119 ? -24.913 -24.412 21.479 1.00 47.03 119 THR A O 1
ATOM 929 N N . THR A 1 120 ? -24.688 -23.920 23.639 1.00 48.97 120 THR A N 1
ATOM 930 C CA . THR A 1 120 ? -24.419 -25.229 24.252 1.00 48.97 120 THR A CA 1
ATOM 931 C C . THR A 1 120 ? -24.463 -24.994 25.750 1.00 48.97 120 THR A C 1
ATOM 933 O O . THR A 1 120 ? -23.454 -25.059 26.448 1.00 48.97 120 THR A O 1
ATOM 936 N N . SER A 1 121 ? -25.657 -24.694 26.268 1.00 48.78 121 SER A N 1
ATOM 937 C CA . SER A 1 121 ? -25.975 -25.232 27.583 1.00 48.78 121 SER A CA 1
ATOM 938 C C . SER A 1 121 ? -25.854 -26.740 27.409 1.00 48.78 121 SER A C 1
ATOM 940 O O . SER A 1 121 ? -26.741 -27.362 26.829 1.00 48.78 121 SER A O 1
ATOM 942 N N . ILE A 1 122 ? -24.703 -27.303 27.779 1.00 59.16 122 ILE A N 1
ATOM 943 C CA . ILE A 1 122 ? -24.616 -28.734 28.026 1.00 59.16 122 ILE A CA 1
ATOM 944 C C . ILE A 1 122 ? -25.640 -28.945 29.129 1.00 59.16 122 ILE A C 1
ATOM 946 O O . ILE A 1 122 ? -25.465 -28.497 30.263 1.00 59.16 122 ILE A O 1
ATOM 950 N N . ASP A 1 123 ? -26.783 -29.477 28.734 1.00 57.78 123 ASP A N 1
ATOM 951 C CA . ASP A 1 123 ? -27.848 -29.834 29.631 1.00 57.78 123 ASP A CA 1
ATOM 952 C C . ASP A 1 123 ? -27.251 -30.828 30.630 1.00 57.78 123 ASP A C 1
ATOM 954 O O . ASP A 1 123 ? -26.583 -31.797 30.267 1.00 57.78 123 ASP A O 1
ATOM 958 N N . ALA A 1 124 ? -27.439 -30.584 31.925 1.00 58.59 124 ALA A N 1
ATOM 959 C CA . ALA A 1 124 ? -26.947 -31.495 32.959 1.00 58.59 124 ALA A CA 1
ATOM 960 C C . ALA A 1 124 ? -27.472 -32.941 32.754 1.00 58.59 124 ALA A C 1
ATOM 962 O O . ALA A 1 124 ? -26.865 -33.907 33.222 1.00 58.59 124 ALA A O 1
ATOM 963 N N . SER A 1 125 ? -28.564 -33.099 31.995 1.00 59.00 125 SER A N 1
ATOM 964 C CA . SER A 1 125 ? -29.102 -34.370 31.509 1.00 59.00 125 SER A CA 1
ATOM 965 C C . SER A 1 125 ? -28.180 -35.123 30.540 1.00 59.00 125 SER A C 1
ATOM 967 O O . SER A 1 125 ? -28.087 -36.341 30.673 1.00 59.00 125 SER A O 1
ATOM 969 N N . ALA A 1 126 ? -27.430 -34.469 29.645 1.00 59.31 126 ALA A N 1
ATOM 970 C CA . ALA A 1 126 ? -26.461 -35.161 28.784 1.00 59.31 126 ALA A CA 1
ATOM 971 C C . ALA A 1 126 ? -25.260 -35.706 29.570 1.00 59.31 126 ALA A C 1
ATOM 973 O O . ALA A 1 126 ? -24.721 -36.758 29.227 1.00 59.31 126 ALA A O 1
ATOM 974 N N . LEU A 1 127 ? -24.876 -35.047 30.669 1.00 57.84 127 LEU A N 1
ATOM 975 C CA . LEU A 1 127 ? -23.842 -35.555 31.580 1.00 57.84 127 LEU A CA 1
ATOM 976 C C . LEU A 1 127 ? -24.325 -36.755 32.411 1.00 57.84 127 LEU A C 1
ATOM 978 O O . LEU A 1 127 ? -23.506 -37.559 32.849 1.00 57.84 127 LEU A O 1
ATOM 982 N N . SER A 1 128 ? -25.641 -36.899 32.593 1.00 66.94 128 SER A N 1
ATOM 983 C CA . SER A 1 128 ? -26.258 -38.010 33.336 1.00 66.94 128 SER A CA 1
ATOM 984 C C . SER A 1 128 ? -26.386 -39.298 32.510 1.00 66.94 128 SER A C 1
ATOM 986 O O . SER A 1 128 ? -26.622 -40.363 33.073 1.00 66.94 128 SER A O 1
ATOM 988 N N . LEU A 1 129 ? -26.228 -39.218 31.182 1.00 72.81 129 LEU A N 1
ATOM 989 C CA . LEU A 1 129 ? -26.226 -40.373 30.272 1.00 72.81 129 LEU A CA 1
ATOM 990 C C . LEU A 1 129 ? -24.860 -41.074 30.196 1.00 72.81 129 LEU A C 1
ATOM 992 O O . LEU A 1 129 ? -24.755 -42.152 29.612 1.00 72.81 129 LEU A O 1
ATOM 996 N N . LEU A 1 130 ? -23.814 -40.474 30.770 1.00 77.94 130 LEU A N 1
ATOM 997 C CA . LEU A 1 130 ? -22.491 -41.083 30.830 1.00 77.94 130 LEU A CA 1
ATOM 998 C C . LEU A 1 130 ? -22.478 -42.170 31.901 1.00 77.94 130 LEU A C 1
ATOM 1000 O O . LEU A 1 130 ? -22.764 -41.919 33.073 1.00 77.94 130 LEU A O 1
ATOM 1004 N N . THR A 1 131 ? -22.104 -43.385 31.506 1.00 83.50 131 THR A N 1
ATOM 1005 C CA . THR A 1 131 ? -21.891 -44.458 32.477 1.00 83.50 131 THR A CA 1
ATOM 1006 C C . THR A 1 131 ? -20.650 -44.161 33.320 1.00 83.50 131 THR A C 1
ATOM 1008 O O . THR A 1 131 ? -19.727 -43.468 32.885 1.00 83.50 131 THR A O 1
ATOM 1011 N N . GLU A 1 132 ? -20.574 -44.720 34.528 1.00 85.06 132 GLU A N 1
ATOM 1012 C CA . GLU A 1 132 ? -19.403 -44.550 35.401 1.00 85.06 132 GLU A CA 1
ATOM 1013 C C . GLU A 1 132 ? -18.096 -45.008 34.717 1.00 85.06 132 GLU A C 1
ATOM 1015 O O . GLU A 1 132 ? -17.028 -44.421 34.905 1.00 85.06 132 GLU A O 1
ATOM 1020 N N . SER A 1 133 ? -18.194 -46.017 33.852 1.00 83.31 133 SER A N 1
ATOM 1021 C CA . SER A 1 133 ? -17.131 -46.488 32.961 1.00 83.31 133 SER A CA 1
ATOM 1022 C C . SER A 1 133 ? -16.628 -45.405 32.001 1.00 83.31 133 SER A C 1
ATOM 1024 O O . SER A 1 133 ? -15.415 -45.250 31.842 1.00 83.31 133 SER A O 1
ATOM 1026 N N . ASP A 1 134 ? -17.529 -44.634 31.390 1.00 85.69 134 ASP A N 1
ATOM 1027 C CA . ASP A 1 134 ? -17.171 -43.569 30.447 1.00 85.69 134 ASP A CA 1
ATOM 1028 C C . ASP A 1 134 ? -16.505 -42.394 31.155 1.00 85.69 134 ASP A C 1
ATOM 1030 O O . ASP A 1 134 ? -15.495 -41.874 30.680 1.00 85.69 134 ASP A O 1
ATOM 1034 N N . ILE A 1 135 ? -17.009 -42.036 32.338 1.00 88.06 135 ILE A N 1
ATOM 1035 C CA . ILE A 1 135 ? -16.419 -40.993 33.183 1.00 88.06 135 ILE A CA 1
ATOM 1036 C C . ILE A 1 135 ? -14.991 -41.385 33.584 1.00 88.06 135 ILE A C 1
ATOM 1038 O O . ILE A 1 135 ? -14.063 -40.586 33.438 1.00 88.06 135 ILE A O 1
ATOM 1042 N N . ARG A 1 136 ? -14.778 -42.632 34.032 1.00 88.00 136 ARG A N 1
ATOM 1043 C CA . ARG A 1 136 ? -13.439 -43.138 34.387 1.00 88.00 136 ARG A CA 1
ATOM 1044 C C . ARG A 1 136 ? -12.492 -43.161 33.189 1.00 88.00 136 ARG A C 1
ATOM 1046 O O . ARG A 1 136 ? -11.329 -42.784 33.332 1.00 88.00 136 ARG A O 1
ATOM 1053 N N . ARG A 1 137 ? -12.975 -43.571 32.012 1.00 90.00 137 ARG A N 1
ATOM 1054 C CA . ARG A 1 137 ? -12.183 -43.579 30.773 1.00 90.00 137 ARG A CA 1
ATOM 1055 C C . ARG A 1 137 ? -11.724 -42.171 30.397 1.00 90.00 137 ARG A C 1
ATOM 1057 O O . ARG A 1 137 ? -10.533 -41.971 30.175 1.00 90.00 137 ARG A O 1
ATOM 1064 N N . LEU A 1 138 ? -12.642 -41.204 30.403 1.00 89.00 138 LEU A N 1
ATOM 1065 C CA . LEU A 1 138 ? -12.349 -39.801 30.096 1.00 89.00 138 LEU A CA 1
ATOM 1066 C C . LEU A 1 138 ? -11.380 -39.180 31.113 1.00 89.00 138 LEU A C 1
ATOM 1068 O O . LEU A 1 138 ? -10.474 -38.441 30.732 1.00 89.00 138 LEU A O 1
ATOM 1072 N N . ALA A 1 139 ? -11.524 -39.505 32.402 1.00 87.44 139 ALA A N 1
ATOM 1073 C CA . ALA A 1 139 ? -10.606 -39.038 33.440 1.00 87.44 139 ALA A CA 1
ATOM 1074 C C . ALA A 1 139 ? -9.171 -39.558 33.226 1.00 87.44 139 ALA A C 1
ATOM 1076 O O . ALA A 1 139 ? -8.211 -38.794 33.337 1.00 87.44 139 ALA A O 1
ATOM 1077 N N . LEU A 1 140 ? -9.017 -40.839 32.869 1.00 86.12 140 LEU A N 1
ATOM 1078 C CA . LEU A 1 140 ? -7.710 -41.433 32.562 1.00 86.12 140 LEU A CA 1
ATOM 1079 C C . LEU A 1 140 ? -7.079 -40.847 31.294 1.00 86.12 140 LEU A C 1
ATOM 1081 O O . LEU A 1 140 ? -5.864 -40.656 31.251 1.00 86.12 140 LEU A O 1
ATOM 1085 N N . GLU A 1 141 ? -7.883 -40.551 30.276 1.00 83.44 141 GLU A N 1
ATOM 1086 C CA . GLU A 1 141 ? -7.425 -39.915 29.038 1.00 83.44 141 GLU A CA 1
ATOM 1087 C C . GLU A 1 141 ? -6.864 -38.510 29.308 1.00 83.44 141 GLU A C 1
ATOM 1089 O O . GLU A 1 141 ? -5.736 -38.210 28.919 1.00 83.44 141 GLU A O 1
ATOM 1094 N N . ARG A 1 142 ? -7.562 -37.696 30.114 1.00 83.44 142 ARG A N 1
ATOM 1095 C CA . ARG A 1 142 ? -7.084 -36.357 30.509 1.00 83.44 142 ARG A CA 1
ATOM 1096 C C . ARG A 1 142 ? -5.807 -36.391 31.344 1.00 83.44 142 ARG A C 1
ATOM 1098 O O . ARG A 1 142 ? -4.953 -35.524 31.176 1.00 83.44 142 ARG A O 1
ATOM 1105 N N . LEU A 1 143 ? -5.645 -37.395 32.208 1.00 77.06 143 LEU A N 1
ATOM 1106 C CA . LEU A 1 143 ? -4.403 -37.586 32.962 1.00 77.06 143 LEU A CA 1
ATOM 1107 C C . LEU A 1 143 ? -3.215 -37.898 32.037 1.00 77.06 143 LEU A C 1
ATOM 1109 O O . LEU A 1 143 ? -2.118 -37.383 32.260 1.00 77.06 143 LEU A O 1
ATOM 1113 N N . ARG A 1 144 ? -3.422 -38.678 30.968 1.00 74.00 144 ARG A N 1
ATOM 1114 C CA . ARG A 1 144 ? -2.376 -38.946 29.965 1.00 74.00 144 ARG A CA 1
ATOM 1115 C C . ARG A 1 144 ? -1.997 -37.685 29.193 1.00 74.00 144 ARG A C 1
ATOM 1117 O O . ARG A 1 144 ? -0.807 -37.401 29.083 1.00 74.00 144 ARG A O 1
ATOM 1124 N N . ASP A 1 145 ? -2.977 -36.894 28.762 1.00 66.94 145 ASP A N 1
ATOM 1125 C CA . ASP A 1 145 ? -2.729 -35.622 28.068 1.00 66.94 145 ASP A CA 1
ATOM 1126 C C . ASP A 1 145 ? -1.904 -34.647 28.922 1.00 66.94 145 ASP A C 1
ATOM 1128 O O . ASP A 1 145 ? -1.004 -33.973 28.418 1.00 66.94 145 ASP A O 1
ATOM 1132 N N . THR A 1 146 ? -2.156 -34.605 30.237 1.00 60.44 146 THR A N 1
ATOM 1133 C CA . THR A 1 146 ? -1.362 -33.777 31.159 1.00 60.44 146 THR A CA 1
ATOM 1134 C C . THR A 1 146 ? 0.059 -34.294 31.372 1.00 60.44 146 THR A C 1
ATOM 1136 O O . THR A 1 146 ? 0.971 -33.489 31.537 1.00 60.44 146 THR A O 1
ATOM 1139 N N . GLN A 1 147 ? 0.288 -35.611 31.325 1.00 60.16 147 GLN A N 1
ATOM 1140 C CA . GLN A 1 147 ? 1.639 -36.162 31.468 1.00 60.16 147 GLN A CA 1
ATOM 1141 C C . GLN A 1 147 ? 2.491 -35.997 30.207 1.00 60.16 147 GLN A C 1
ATOM 1143 O O . GLN A 1 147 ? 3.689 -35.763 30.326 1.00 60.16 147 GLN A O 1
ATOM 1148 N N . ILE A 1 148 ? 1.887 -36.025 29.015 1.00 57.84 148 ILE A N 1
ATOM 1149 C CA . ILE A 1 148 ? 2.598 -35.801 27.741 1.00 57.84 148 ILE A CA 1
ATOM 1150 C C . ILE A 1 148 ? 3.163 -34.370 27.653 1.00 57.84 148 ILE A C 1
ATOM 1152 O O . ILE A 1 148 ? 4.149 -34.132 26.960 1.00 57.84 148 ILE A O 1
ATOM 1156 N N . LYS A 1 149 ? 2.577 -33.413 28.384 1.00 53.75 149 LYS A N 1
ATOM 1157 C CA . LYS A 1 149 ? 3.008 -32.007 28.401 1.00 53.75 149 LYS A CA 1
ATOM 1158 C C . LYS A 1 149 ? 3.936 -31.636 29.567 1.00 53.75 149 LYS A C 1
ATOM 1160 O O . LYS A 1 149 ? 4.367 -30.490 29.630 1.00 53.75 149 LYS A O 1
ATOM 1165 N N . ASN A 1 150 ? 4.257 -32.585 30.451 1.00 50.50 150 ASN A N 1
ATOM 1166 C CA . ASN A 1 150 ? 5.167 -32.400 31.588 1.00 50.50 150 ASN A CA 1
ATOM 1167 C C . ASN A 1 150 ? 6.622 -32.783 31.248 1.00 50.50 150 ASN A C 1
ATOM 1169 O O . ASN A 1 150 ? 7.334 -33.347 32.075 1.00 50.50 150 ASN A O 1
ATOM 1173 N N . GLU A 1 151 ? 7.098 -32.443 30.051 1.00 50.12 151 GLU A N 1
ATOM 1174 C CA . GLU A 1 151 ? 8.514 -32.081 29.932 1.00 50.12 151 GLU A CA 1
ATOM 1175 C C . GLU A 1 151 ? 8.694 -30.789 30.743 1.00 50.12 151 GLU A C 1
ATOM 1177 O O . GLU A 1 151 ? 7.840 -29.900 30.638 1.00 50.12 151 GLU A O 1
ATOM 1182 N N . PRO A 1 152 ? 9.734 -30.658 31.585 1.00 47.19 152 PRO A N 1
ATOM 1183 C CA . PRO A 1 152 ? 9.946 -29.445 32.349 1.00 47.19 152 PRO A CA 1
ATOM 1184 C C . PRO A 1 152 ? 10.218 -28.331 31.345 1.00 47.19 152 PRO A C 1
ATOM 1186 O O . PRO A 1 152 ? 11.340 -28.161 30.870 1.00 47.19 152 PRO A O 1
ATOM 1189 N N . SER A 1 153 ? 9.186 -27.556 31.011 1.00 47.34 153 SER A N 1
ATOM 1190 C CA . SER A 1 153 ? 9.373 -26.255 30.400 1.00 47.34 153 SER A CA 1
ATOM 1191 C C . SER A 1 153 ? 10.263 -25.511 31.373 1.00 47.34 153 SER A C 1
ATOM 1193 O O . SER A 1 153 ? 9.819 -25.131 32.458 1.00 47.34 153 SER A O 1
ATOM 1195 N N . HIS A 1 154 ? 11.542 -25.420 31.021 1.00 42.78 154 HIS A N 1
ATOM 1196 C CA . HIS A 1 154 ? 12.531 -24.629 31.711 1.00 42.78 154 HIS A CA 1
ATOM 1197 C C . HIS A 1 154 ? 11.882 -23.261 31.865 1.00 42.78 154 HIS A C 1
ATOM 1199 O O . HIS A 1 154 ? 11.730 -22.531 30.883 1.00 42.78 154 HIS A O 1
ATOM 1205 N N . VAL A 1 155 ? 11.378 -22.971 33.067 1.00 49.31 155 VAL A N 1
ATOM 1206 C CA . VAL A 1 155 ? 10.868 -21.654 33.402 1.00 49.31 155 VAL A CA 1
ATOM 1207 C C . VAL A 1 155 ? 12.074 -20.769 33.174 1.00 49.31 155 VAL A C 1
ATOM 1209 O O . VAL A 1 155 ? 13.033 -20.795 33.948 1.00 49.31 155 VAL A O 1
ATOM 1212 N N . LYS A 1 156 ? 12.085 -20.060 32.043 1.00 44.22 156 LYS A N 1
ATOM 1213 C CA . LYS A 1 156 ? 12.972 -18.930 31.856 1.00 44.22 156 LYS A CA 1
ATOM 1214 C C . LYS A 1 156 ? 12.506 -17.942 32.909 1.00 44.22 156 LYS A C 1
ATOM 1216 O O . LYS A 1 156 ? 11.554 -17.201 32.698 1.00 44.22 156 LYS A O 1
ATOM 1221 N N . ARG A 1 157 ? 13.137 -18.039 34.082 1.00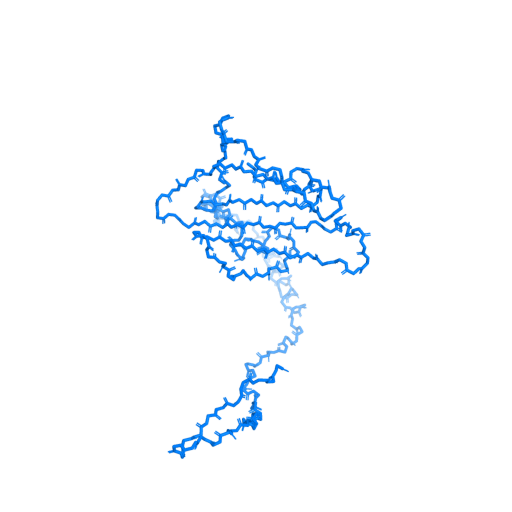 49.16 157 ARG A N 1
ATOM 1222 C CA . ARG A 1 157 ? 13.266 -16.933 35.019 1.00 49.16 157 ARG A CA 1
ATOM 1223 C C . ARG A 1 157 ? 13.537 -15.698 34.170 1.00 49.16 157 ARG A C 1
ATOM 1225 O O . ARG A 1 157 ? 14.318 -15.786 33.217 1.00 49.16 157 ARG A O 1
ATOM 1232 N N . GLU A 1 158 ? 12.869 -14.598 34.487 1.00 44.91 158 GLU A N 1
ATOM 1233 C CA . GLU A 1 158 ? 13.325 -13.288 34.046 1.00 44.91 158 GLU A CA 1
ATOM 1234 C C . GLU A 1 158 ? 14.830 -13.254 34.307 1.00 44.91 158 GLU A C 1
ATOM 1236 O O . GLU A 1 158 ? 15.278 -13.461 35.437 1.00 44.91 158 GLU A O 1
ATOM 1241 N N . ALA A 1 159 ? 15.612 -13.176 33.231 1.00 41.12 159 ALA A N 1
ATOM 1242 C CA . ALA A 1 159 ? 17.029 -12.959 33.375 1.00 41.12 159 ALA A CA 1
ATOM 1243 C C . ALA A 1 159 ? 17.138 -11.579 34.013 1.00 41.12 159 ALA A C 1
ATOM 1245 O O . ALA A 1 159 ? 16.807 -10.580 33.371 1.00 41.12 159 ALA A O 1
ATOM 1246 N N . GLU A 1 160 ? 17.530 -11.564 35.289 1.00 45.69 160 GLU A N 1
ATOM 1247 C CA . GLU A 1 160 ? 18.154 -10.413 35.924 1.00 45.69 160 GLU A CA 1
ATOM 1248 C C . GLU A 1 160 ? 19.022 -9.715 34.884 1.00 45.69 160 GLU A C 1
ATOM 1250 O O . GLU A 1 160 ? 19.762 -10.389 34.158 1.00 45.69 160 GLU A O 1
ATOM 1255 N N . GLU A 1 161 ? 18.861 -8.391 34.796 1.00 48.78 161 GLU A N 1
ATOM 1256 C CA . GLU A 1 161 ? 19.672 -7.487 33.989 1.00 48.78 161 GLU A CA 1
ATOM 1257 C C . GLU A 1 161 ? 21.084 -8.046 33.843 1.00 48.78 161 GLU A C 1
ATOM 1259 O O . GLU A 1 161 ? 21.898 -7.990 34.767 1.00 48.78 161 GLU A O 1
ATOM 1264 N N . ALA A 1 162 ? 21.367 -8.619 32.670 1.00 39.56 162 ALA A N 1
ATOM 1265 C CA . ALA A 1 162 ? 22.732 -8.887 32.285 1.00 39.56 162 ALA A CA 1
ATOM 1266 C C . ALA A 1 162 ? 23.400 -7.518 32.297 1.00 39.56 162 ALA A C 1
ATOM 1268 O O . ALA A 1 162 ? 23.101 -6.671 31.451 1.00 39.56 162 ALA A O 1
ATOM 1269 N N . SER A 1 163 ? 24.214 -7.298 33.326 1.00 49.62 163 SER A N 1
ATOM 1270 C CA . SER A 1 163 ? 24.982 -6.093 33.555 1.00 49.62 163 SER A CA 1
ATOM 1271 C C . SER A 1 163 ? 25.688 -5.747 32.256 1.00 49.62 163 SER A C 1
ATOM 1273 O O . SER A 1 163 ? 26.683 -6.362 31.867 1.00 49.62 163 SER A O 1
ATOM 1275 N N . GLN A 1 164 ? 25.129 -4.774 31.536 1.00 46.75 164 GLN A N 1
ATOM 1276 C CA . GLN A 1 164 ? 25.843 -4.146 30.448 1.00 46.75 164 GLN A CA 1
ATOM 1277 C C . GLN A 1 164 ? 27.078 -3.558 31.110 1.00 46.75 164 GLN A C 1
ATOM 1279 O O . GLN A 1 164 ? 26.983 -2.601 31.878 1.00 46.75 164 GLN A O 1
ATOM 1284 N N . SER A 1 165 ? 28.235 -4.177 30.872 1.00 51.62 165 SER A N 1
ATOM 1285 C CA . SER A 1 165 ? 29.516 -3.563 31.185 1.00 51.62 165 SER A CA 1
ATOM 1286 C C . SER A 1 165 ? 29.431 -2.124 30.677 1.00 51.62 165 SER A C 1
ATOM 1288 O O . SER A 1 165 ? 29.114 -1.952 29.491 1.00 51.62 165 SER A O 1
ATOM 1290 N N . PRO A 1 166 ? 29.609 -1.104 31.534 1.00 48.12 166 PRO A N 1
ATOM 1291 C CA . PRO A 1 166 ? 29.336 0.264 31.140 1.00 48.12 166 PRO A CA 1
ATOM 1292 C C . PRO A 1 166 ? 30.235 0.572 29.949 1.00 48.12 166 PRO A C 1
ATOM 1294 O O . PRO A 1 166 ? 31.463 0.519 30.061 1.00 48.12 166 PRO A O 1
ATOM 1297 N N . ARG A 1 167 ? 29.629 0.816 28.778 1.00 59.53 167 ARG A N 1
ATOM 1298 C CA . ARG A 1 167 ? 30.373 1.285 27.609 1.00 59.53 167 ARG A CA 1
ATOM 1299 C C . ARG A 1 167 ? 31.135 2.518 28.076 1.00 59.53 167 ARG A C 1
ATOM 1301 O O . ARG A 1 167 ? 30.527 3.479 28.536 1.00 59.53 167 ARG A O 1
ATOM 1308 N N . ARG A 1 168 ? 32.465 2.468 28.014 1.00 55.50 168 ARG A N 1
ATOM 1309 C CA . ARG A 1 168 ? 33.327 3.594 28.371 1.00 55.50 168 ARG A CA 1
ATOM 1310 C C . ARG A 1 168 ? 33.067 4.708 27.359 1.00 55.50 168 ARG A C 1
ATOM 1312 O O . ARG A 1 168 ? 33.623 4.680 26.265 1.00 55.50 168 ARG A O 1
ATOM 1319 N N . TRP A 1 169 ? 32.174 5.634 27.697 1.00 61.94 169 TRP A N 1
ATOM 1320 C CA . TRP A 1 169 ? 31.868 6.784 26.854 1.00 61.94 169 TRP A CA 1
ATOM 1321 C C . TRP A 1 169 ? 33.131 7.632 26.684 1.00 61.94 169 TRP A C 1
ATOM 1323 O O . TRP A 1 169 ? 33.850 7.902 27.651 1.00 61.94 169 TRP A O 1
ATOM 1333 N N . LYS A 1 170 ? 33.443 7.986 25.434 1.00 64.50 170 LYS A N 1
ATO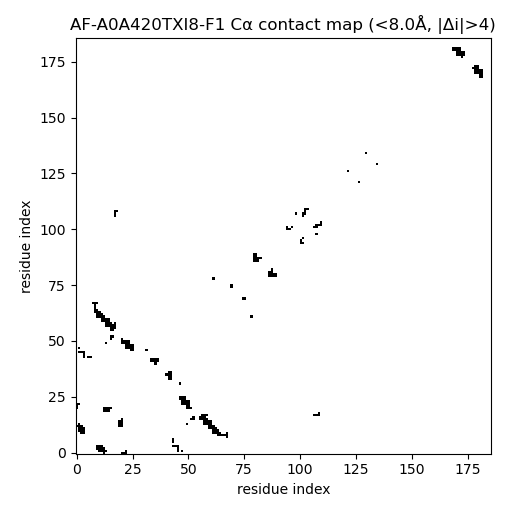M 1334 C CA . LYS A 1 170 ? 34.531 8.911 25.119 1.00 64.50 170 LYS A CA 1
ATOM 1335 C C . LYS A 1 170 ? 34.009 10.323 25.390 1.00 64.50 170 LYS A C 1
ATOM 1337 O O . LYS A 1 170 ? 33.112 10.799 24.699 1.00 64.50 170 LYS A O 1
ATOM 1342 N N . PHE A 1 171 ? 34.544 10.960 26.424 1.00 72.69 171 PHE A N 1
ATOM 1343 C CA . PHE A 1 171 ? 34.264 12.357 26.736 1.00 72.69 171 PHE A CA 1
ATOM 1344 C C . PHE A 1 171 ? 35.329 13.252 26.096 1.00 72.69 171 PHE A C 1
ATOM 1346 O O . PHE A 1 171 ? 36.523 12.950 26.166 1.00 72.69 171 PHE A O 1
ATOM 1353 N N . VAL A 1 172 ? 34.897 14.356 25.495 1.00 73.31 172 VAL A N 1
ATOM 1354 C CA . VAL A 1 172 ? 35.740 15.430 24.964 1.00 73.31 172 VAL A CA 1
ATOM 1355 C C . VAL A 1 172 ? 35.571 16.651 25.860 1.00 73.31 172 VAL A C 1
ATOM 1357 O O . VAL A 1 172 ? 34.450 17.035 26.193 1.00 73.31 172 VAL A O 1
ATOM 1360 N N . ARG A 1 173 ? 36.684 17.263 26.272 1.00 78.44 173 ARG A N 1
ATOM 1361 C CA . ARG A 1 173 ? 36.673 18.498 27.065 1.00 78.44 173 ARG A CA 1
ATOM 1362 C C . ARG A 1 173 ? 36.560 19.708 26.147 1.00 78.44 173 ARG A C 1
ATOM 1364 O O . ARG A 1 173 ? 37.379 19.869 25.248 1.00 78.44 173 ARG A O 1
ATOM 1371 N N . LEU A 1 174 ? 35.563 20.543 26.408 1.00 74.31 174 LEU A N 1
ATOM 1372 C CA . LEU A 1 174 ? 35.362 21.829 25.753 1.00 74.31 174 LEU A CA 1
ATOM 1373 C C . LEU A 1 174 ? 36.205 22.912 26.437 1.00 74.31 174 LEU A C 1
ATOM 1375 O O . LEU A 1 174 ? 36.590 22.782 27.604 1.00 74.31 174 LEU A O 1
ATOM 1379 N N . ASP A 1 175 ? 36.457 24.007 25.723 1.00 72.62 175 ASP A N 1
ATOM 1380 C CA . ASP A 1 175 ? 37.284 25.126 26.200 1.00 72.62 175 ASP A CA 1
ATOM 1381 C C . ASP A 1 175 ? 36.691 25.840 27.431 1.00 72.62 175 ASP A C 1
ATOM 1383 O O . ASP A 1 175 ? 37.408 26.522 28.162 1.00 72.62 175 ASP A O 1
ATOM 1387 N N . ASP A 1 176 ? 35.393 25.649 27.701 1.00 77.38 176 ASP A N 1
ATOM 1388 C CA . ASP A 1 176 ? 34.708 26.149 28.902 1.00 77.38 176 ASP A CA 1
ATOM 1389 C C . ASP A 1 176 ? 34.871 25.234 30.136 1.00 77.38 176 ASP A C 1
ATOM 1391 O O . ASP A 1 176 ? 34.324 25.515 31.205 1.00 77.38 176 ASP A O 1
ATOM 1395 N N . GLY A 1 177 ? 35.626 24.139 29.994 1.00 76.44 177 GLY A N 1
ATOM 1396 C CA . GLY A 1 177 ? 35.886 23.160 31.045 1.00 76.44 177 GLY A CA 1
ATOM 1397 C C . GLY A 1 177 ? 34.806 22.089 31.218 1.00 76.44 177 GLY A C 1
ATOM 1398 O O . GLY A 1 177 ? 34.989 21.212 32.062 1.00 76.44 177 GLY A O 1
ATOM 1399 N N . LYS A 1 178 ? 33.711 22.118 30.447 1.00 80.75 178 LYS A N 1
ATOM 1400 C CA . LYS A 1 178 ? 32.677 21.072 30.463 1.00 80.75 178 LYS A CA 1
ATOM 1401 C C . LYS A 1 178 ? 33.053 19.910 29.548 1.00 80.75 178 LYS A C 1
ATOM 1403 O O . LYS A 1 178 ? 33.744 20.070 28.545 1.00 80.75 178 LYS A O 1
ATOM 1408 N N . GLU A 1 179 ? 32.578 18.724 29.903 1.00 81.44 179 GLU A N 1
ATOM 1409 C CA . GLU A 1 179 ? 32.781 17.493 29.140 1.00 81.44 179 GLU A CA 1
ATOM 1410 C C . GLU A 1 179 ? 31.535 17.177 28.302 1.00 81.44 179 GLU A C 1
ATOM 1412 O O . GLU A 1 179 ? 30.412 17.237 28.803 1.00 81.44 179 GLU A O 1
ATOM 1417 N N . ALA A 1 180 ? 31.731 16.842 27.026 1.00 76.75 180 ALA A N 1
ATOM 1418 C CA . ALA A 1 180 ? 30.688 16.411 26.099 1.00 76.75 180 ALA A CA 1
ATOM 1419 C C . ALA A 1 180 ? 30.969 14.984 25.612 1.00 76.75 180 ALA A C 1
ATOM 1421 O O . ALA A 1 180 ? 32.123 14.602 25.435 1.00 76.75 180 ALA A O 1
ATOM 1422 N N . VAL A 1 181 ? 29.922 14.184 25.404 1.00 77.19 181 VAL A N 1
ATOM 1423 C CA . VAL A 1 181 ? 30.052 12.830 24.844 1.00 77.19 181 VAL A CA 1
ATOM 1424 C C . VAL A 1 181 ? 30.176 12.938 23.329 1.00 77.19 181 VAL A C 1
ATOM 1426 O O . VAL A 1 181 ? 29.319 13.544 22.686 1.00 77.19 181 VAL A O 1
ATOM 1429 N N . ASP A 1 182 ? 31.234 12.356 22.772 1.00 71.44 182 ASP A N 1
ATOM 1430 C CA . ASP A 1 182 ? 31.436 12.291 21.326 1.00 71.44 182 ASP A CA 1
ATOM 1431 C C . ASP A 1 182 ? 30.539 11.207 20.711 1.00 71.44 182 ASP A C 1
ATOM 1433 O O . ASP A 1 182 ? 30.592 10.044 21.116 1.00 71.44 182 ASP A O 1
ATOM 1437 N N . LEU A 1 183 ? 29.689 11.608 19.763 1.00 71.38 183 LEU A N 1
ATOM 1438 C CA . LEU A 1 183 ? 28.708 10.752 19.085 1.00 71.38 183 LEU A CA 1
ATOM 1439 C C . LEU A 1 183 ? 29.107 10.425 17.637 1.00 71.38 183 LEU A C 1
ATOM 1441 O O . LEU A 1 183 ? 28.259 9.983 16.868 1.00 71.38 183 LEU A O 1
ATOM 1445 N N . THR A 1 184 ? 30.357 10.677 17.236 1.00 63.09 184 THR A N 1
ATOM 1446 C CA . THR A 1 184 ? 30.781 10.512 15.832 1.00 63.09 184 THR A CA 1
ATOM 1447 C C . THR A 1 184 ? 31.277 9.113 15.431 1.00 63.09 184 THR A C 1
ATOM 1449 O O . THR A 1 184 ? 31.755 8.957 14.314 1.00 63.09 184 THR A O 1
ATOM 1452 N N . ASP A 1 185 ? 31.073 8.081 16.256 1.00 51.22 185 ASP A N 1
ATOM 1453 C CA . ASP A 1 185 ? 31.361 6.677 15.908 1.00 51.22 185 ASP A CA 1
ATOM 1454 C C . ASP A 1 185 ? 30.080 5.814 16.070 1.00 51.22 185 ASP A C 1
ATOM 1456 O O . ASP A 1 185 ? 29.630 5.608 17.202 1.00 51.22 185 ASP A O 1
ATOM 1460 N N . ASP A 1 186 ? 29.506 5.331 14.956 1.00 50.88 186 ASP A N 1
ATOM 1461 C CA . ASP A 1 186 ? 28.453 4.286 14.893 1.00 50.88 186 ASP A CA 1
ATOM 1462 C C . ASP A 1 186 ? 29.013 2.885 15.228 1.00 50.88 186 ASP A C 1
ATOM 1464 O O . ASP A 1 186 ? 30.111 2.539 14.723 1.00 50.88 186 ASP A O 1
#

Mean predicted aligned error: 20.49 Å

Solvent-accessible surface area (backbone atoms only — not comparable to full-atom values): 12558 Å² total; per-residue (Å²): 106,66,48,43,80,86,42,75,51,44,40,38,41,51,23,44,70,68,38,79,39,54,61,40,78,63,66,92,85,65,77,76,80,81,50,57,50,97,89,66,47,76,56,84,80,80,76,64,47,66,64,79,58,92,94,50,58,69,47,80,49,76,48,72,43,91,81,49,74,65,96,48,100,81,63,79,90,84,88,85,48,69,58,99,87,40,77,52,91,78,82,86,78,93,65,79,88,43,72,66,56,36,33,71,73,59,75,37,63,63,71,76,72,73,71,79,68,91,75,73,77,77,50,72,66,67,66,67,71,55,48,74,67,53,53,53,50,53,53,54,51,54,54,49,59,56,56,75,65,63,60,82,73,74,75,76,63,82,74,69,80,76,76,71,72,78,77,81,76,56,68,45,77,45,98,87,74,48,73,43,76,69,80,87,75,135

Organism: Gibberella intermedia (NCBI:txid948311)

Radius of gyration: 28.82 Å; Cα contacts (8 Å, |Δi|>4): 151; chains: 1; bounding box: 66×73×55 Å

Secondary structure (DSSP, 8-state):
----TTSTTEEEEEEETTEEPPEEPPPTTS-----B-TTSPBPP----EE---TT--EEEEEEE-TT---SSTT------EEETTEEEPPPP------HHHHHHTTSS-PPP-----S-----HHHHHTS-HHHHHHHHHHHHHHHHHT-S-------------------EEE-TTS-EEE-----

pLDDT: mean 70.94, std 14.84, range [39.56, 91.44]

InterPro domains:
  IPR057678 Domain of unknown function DUF7918 [PF25534] (10-92)

Foldseek 3Di:
DQQLVVAPQKGKFKDWLQHTWDKAADDPPDDPPFDADPVRHTDRDDDIDTDYDPPTDMDIDMGGDPPDDDPDPPDDDDDWDDDPNHTDDDDDDPDPPDVVVCCVVSVHPDPPPPPPPPPDPVPVVVVVPDDPVNVVVVVVVVVVVVVVPPPPPPPPDPPDPPPPPPDPFDWDADPVRDTDGDPPDD